Protein AF-0000000085163442 (afdb_homodimer)

Sequence (210 aa):
MKTMEEMQKEVDQYIGQFKAGYFSPLANLARLTEEVGELAREINHVYGEKKKKDTEEENTIKAELGDNLFVLLCIANSLDIDMTESFNETMDKFNTRDKNRFERKMKTMEEMQKEVDQYIGQFKAGYFSPLANLARLTEEVGELAREINHVYGEKKKKDTEEENTIKAELGDNLFVLLCIANSLDIDMTESFNETMDKFNTRDKNRFERK

Solvent-accessible surface area (backbone atoms only — not comparable to full-atom values): 11503 Å² total; per-residue (Å²): 140,55,34,44,65,55,50,46,48,52,52,47,56,59,41,61,44,27,66,78,46,70,68,53,69,69,56,40,48,52,52,39,52,51,32,51,50,54,31,48,53,40,45,34,27,71,72,37,93,64,58,56,62,82,82,70,64,89,76,45,56,54,53,29,51,12,49,37,51,51,42,52,42,50,47,29,54,69,66,74,43,59,63,61,58,20,35,51,51,41,52,50,46,42,66,60,75,43,59,74,71,56,64,64,111,140,55,34,45,65,57,49,48,47,51,51,46,56,60,42,63,44,27,66,77,44,68,66,53,67,69,55,42,49,52,52,38,52,50,32,52,49,53,30,48,53,40,47,34,29,72,70,36,92,64,59,57,62,84,79,70,66,91,75,44,55,55,53,28,52,12,48,37,50,51,41,53,43,50,48,29,56,68,67,72,44,58,64,61,58,20,36,50,52,41,51,49,45,44,65,61,76,43,60,74,72,56,63,64,108

Foldseek 3Di:
DADLVNVLVVLQVVQVVDPVRADDLVVLVVQLVVLVVVLVVQCCCPPNPPHNDPVPPDDHNVNSVVSNVSSVSSNCVVVVHRVVVVVVVVVVCCVPVVVPVDDDD/DADLVNVLVVLQVVQVVDPVRADDLVVLVVQLVVLVVVLVVQCCCPPNPPHNDPVPDDDHNVNSVVSNVSSVSSNCVVVVHRVVVVVVVVVVCCVPVVVPVDDDD

pLDDT: mean 91.67, std 11.13, range [55.0, 98.88]

Organism: Staphylococcus carnosus (strain TM300) (NCBI:txid396513)

Radius of gyration: 17.26 Å; Cα contacts (8 Å, |Δi|>4): 248; chains: 2; bounding box: 48×42×40 Å

Nearest PDB structures (foldseek):
  2gta-assembly1_A  TM=9.432E-01  e=2.897E-09  Bacillus subtilis
  5ie9-assembly1_C  TM=9.553E-01  e=1.081E-08  Bacillus cereus
  5ie9-assembly1_B  TM=9.654E-01  e=2.088E-08  Bacillus cereus
  5ie9-assembly1_D  TM=9.737E-01  e=2.816E-08  Bacillus cereus
  2gta-assembly1_A  TM=9.416E-01  e=2.193E-09  Bacillus subtilis

Structure (mmCIF, N/CA/C/O backbone):
data_AF-0000000085163442-model_v1
#
loop_
_entity.id
_entity.type
_entity.pdbx_description
1 polymer 'Pyrophosphatase (MazG family)'
#
loop_
_atom_site.group_PDB
_atom_site.id
_atom_site.type_symbol
_atom_site.label_atom_id
_atom_site.label_alt_id
_atom_site.label_comp_id
_atom_site.label_asym_id
_atom_site.label_entity_id
_atom_site.label_seq_id
_atom_site.pdbx_PDB_ins_code
_atom_site.Cartn_x
_atom_site.Cartn_y
_atom_site.Cartn_z
_atom_site.occupancy
_atom_site.B_iso_or_equiv
_atom_site.auth_seq_id
_atom_site.auth_comp_id
_atom_site.auth_asym_id
_atom_site.auth_atom_id
_atom_site.pdbx_PDB_model_num
ATOM 1 N N . MET A 1 1 ? 3.611 12.336 -14.844 1 80.19 1 MET A N 1
ATOM 2 C CA . MET A 1 1 ? 2.426 11.5 -14.68 1 80.19 1 MET A CA 1
ATOM 3 C C . MET A 1 1 ? 2.766 10.023 -14.875 1 80.19 1 MET A C 1
ATOM 5 O O . MET A 1 1 ? 3.412 9.656 -15.859 1 80.19 1 MET A O 1
ATOM 9 N N . LYS A 1 2 ? 2.68 9.297 -13.945 1 93.94 2 LYS A N 1
ATOM 10 C CA . LYS A 1 2 ? 2.922 7.863 -14.055 1 93.94 2 LYS A CA 1
ATOM 11 C C . LYS A 1 2 ? 1.664 7.066 -13.727 1 93.94 2 LYS A C 1
ATOM 13 O O . LYS A 1 2 ? 1.029 7.293 -12.695 1 93.94 2 LYS A O 1
ATOM 18 N N . THR A 1 3 ? 1.288 6.18 -14.688 1 97.56 3 THR A N 1
ATOM 19 C CA . THR A 1 3 ? 0.146 5.312 -14.422 1 97.56 3 THR A CA 1
ATOM 20 C C . THR A 1 3 ? 0.528 4.195 -13.453 1 97.56 3 THR A C 1
ATOM 22 O O . THR A 1 3 ? 1.712 3.906 -13.266 1 97.56 3 THR A O 1
ATOM 25 N N . MET A 1 4 ? -0.507 3.627 -12.883 1 98.19 4 MET A N 1
ATOM 26 C CA . MET A 1 4 ? -0.272 2.463 -12.031 1 98.19 4 MET A CA 1
ATOM 27 C C . MET A 1 4 ? 0.346 1.321 -12.836 1 98.19 4 MET A C 1
ATOM 29 O O . MET A 1 4 ? 1.234 0.624 -12.344 1 98.19 4 MET A O 1
ATOM 33 N N . GLU A 1 5 ? -0.102 1.16 -14.023 1 97.75 5 GLU A N 1
ATOM 34 C CA . GLU A 1 5 ? 0.464 0.14 -14.898 1 97.75 5 GLU A CA 1
ATOM 35 C C . GLU A 1 5 ? 1.947 0.392 -15.156 1 97.75 5 GLU A C 1
ATOM 37 O O . GLU A 1 5 ? 2.752 -0.542 -15.141 1 97.75 5 GLU A O 1
ATOM 42 N N . GLU A 1 6 ? 2.297 1.581 -15.438 1 98.38 6 GLU A N 1
ATOM 43 C CA . GLU A 1 6 ? 3.695 1.944 -15.641 1 98.38 6 GLU A CA 1
ATOM 44 C C . GLU A 1 6 ? 4.52 1.683 -14.391 1 98.38 6 GLU A C 1
ATOM 46 O O . GLU A 1 6 ? 5.676 1.262 -14.477 1 98.38 6 GLU A O 1
ATOM 51 N N . MET A 1 7 ? 3.973 1.962 -13.25 1 98.5 7 MET A N 1
ATOM 52 C CA . MET A 1 7 ? 4.664 1.692 -12 1 98.5 7 MET A CA 1
ATOM 53 C C . MET A 1 7 ? 4.914 0.198 -11.82 1 98.5 7 MET A C 1
ATOM 55 O O . MET A 1 7 ? 6.012 -0.214 -11.445 1 98.5 7 MET A O 1
ATOM 59 N N . GLN A 1 8 ? 3.867 -0.597 -12.078 1 98.62 8 GLN A N 1
ATOM 60 C CA . GLN A 1 8 ? 4.043 -2.043 -11.992 1 98.62 8 GLN A CA 1
ATOM 61 C C . GLN A 1 8 ? 5.117 -2.525 -12.961 1 98.62 8 GLN A C 1
ATOM 63 O O . GLN A 1 8 ? 5.906 -3.412 -12.633 1 98.62 8 GLN A O 1
ATOM 68 N N . LYS A 1 9 ? 5.113 -1.955 -14.125 1 98.44 9 LYS A N 1
ATOM 69 C CA . LYS A 1 9 ? 6.121 -2.326 -15.117 1 98.44 9 LYS A CA 1
ATOM 70 C C . LYS A 1 9 ? 7.52 -1.947 -14.641 1 98.44 9 LYS A C 1
ATOM 72 O O . LYS A 1 9 ? 8.469 -2.711 -14.82 1 98.44 9 LYS A O 1
ATOM 77 N N . GLU A 1 10 ? 7.652 -0.787 -14.141 1 98 10 GLU A N 1
ATOM 78 C CA . GLU A 1 10 ? 8.938 -0.338 -13.617 1 98 10 GLU A CA 1
ATOM 79 C C . GLU A 1 10 ? 9.453 -1.277 -12.531 1 98 10 GLU A C 1
ATOM 81 O O . GLU A 1 10 ? 10.633 -1.639 -12.523 1 98 10 GLU A O 1
ATOM 86 N N . VAL A 1 11 ? 8.594 -1.605 -11.594 1 98.12 11 VAL A N 1
ATOM 87 C CA . VAL A 1 11 ? 8.953 -2.537 -10.531 1 98.12 11 VAL A CA 1
ATOM 88 C C . VAL A 1 11 ? 9.352 -3.885 -11.133 1 98.12 11 VAL A C 1
ATOM 90 O O . VAL A 1 11 ? 10.344 -4.492 -10.727 1 98.12 11 VAL A O 1
ATOM 93 N N . ASP A 1 12 ? 8.57 -4.34 -12.078 1 98.25 12 ASP A N 1
ATOM 94 C CA . ASP A 1 12 ? 8.852 -5.613 -12.742 1 98.25 12 ASP A CA 1
ATOM 95 C C . ASP A 1 12 ? 10.219 -5.602 -13.406 1 98.25 12 ASP A C 1
ATOM 97 O O . ASP A 1 12 ? 10.969 -6.578 -13.32 1 98.25 12 ASP A O 1
ATOM 101 N N . GLN A 1 13 ? 10.461 -4.555 -14.07 1 96.69 13 GLN A N 1
ATOM 102 C CA . GLN A 1 13 ? 11.758 -4.414 -14.734 1 96.69 13 GLN A CA 1
ATOM 103 C C . GLN A 1 13 ? 12.898 -4.43 -13.719 1 96.69 13 GLN A C 1
ATOM 105 O O . GLN A 1 13 ? 13.938 -5.051 -13.953 1 96.69 13 GLN A O 1
ATOM 110 N N . TYR A 1 14 ? 12.742 -3.766 -12.68 1 95.75 14 TYR A N 1
ATOM 111 C CA . TYR A 1 14 ? 13.766 -3.713 -11.641 1 95.75 14 TYR A CA 1
ATOM 112 C C . TYR A 1 14 ? 14.008 -5.094 -11.039 1 95.75 14 TYR A C 1
ATOM 114 O O . TYR A 1 14 ? 15.148 -5.551 -10.953 1 95.75 14 TYR A O 1
ATOM 122 N N . ILE A 1 15 ? 12.906 -5.762 -10.609 1 96.06 15 ILE A N 1
ATOM 123 C CA . ILE A 1 15 ? 13.008 -7.062 -9.953 1 96.06 15 ILE A CA 1
ATOM 124 C C . ILE A 1 15 ? 13.508 -8.109 -10.953 1 96.06 15 ILE A C 1
ATOM 126 O O . ILE A 1 15 ? 14.25 -9.016 -10.586 1 96.06 15 ILE A O 1
ATOM 130 N N . GLY A 1 16 ? 13.07 -7.957 -12.172 1 94.62 16 GLY A N 1
ATOM 131 C CA . GLY A 1 16 ? 13.391 -8.914 -13.219 1 94.62 16 GLY A CA 1
ATOM 132 C C . GLY A 1 16 ? 14.875 -8.977 -13.531 1 94.62 16 GLY A C 1
ATOM 133 O O . GLY A 1 16 ? 15.344 -9.914 -14.172 1 94.62 16 GLY A O 1
ATOM 134 N N . GLN A 1 17 ? 15.602 -8.016 -13.109 1 93.12 17 GLN A N 1
ATOM 135 C CA . GLN A 1 17 ? 17.047 -7.984 -13.352 1 93.12 17 GLN A CA 1
ATOM 136 C C . GLN A 1 17 ? 17.781 -8.969 -12.453 1 93.12 17 GLN A C 1
ATOM 138 O O . GLN A 1 17 ? 18.938 -9.305 -12.703 1 93.12 17 GLN A O 1
ATOM 143 N N . PHE A 1 18 ? 17.156 -9.367 -11.43 1 93.44 18 PHE A N 1
ATOM 144 C CA . PHE A 1 18 ? 17.797 -10.227 -10.445 1 93.44 18 PHE A CA 1
ATOM 145 C C . PHE A 1 18 ? 17.453 -11.688 -10.703 1 93.44 18 PHE A C 1
ATOM 147 O O . PHE A 1 18 ? 16.328 -12.008 -11.086 1 93.44 18 PHE A O 1
ATOM 154 N N . LYS A 1 19 ? 18.391 -12.641 -10.445 1 93.25 19 LYS A N 1
ATOM 155 C CA . LYS A 1 19 ? 18.172 -14.078 -10.594 1 93.25 19 LYS A CA 1
ATOM 156 C C . LYS A 1 19 ? 17.094 -14.57 -9.648 1 93.25 19 LYS A C 1
ATOM 158 O O . LYS A 1 19 ? 16.297 -15.438 -10.008 1 93.25 19 LYS A O 1
ATOM 163 N N . ALA A 1 20 ? 17 -14.062 -8.477 1 91.88 20 ALA A N 1
ATOM 164 C CA . ALA A 1 20 ? 16.047 -14.484 -7.453 1 91.88 20 ALA A CA 1
ATOM 165 C C . ALA A 1 20 ? 14.609 -14.195 -7.891 1 91.88 20 ALA A C 1
ATOM 167 O O . ALA A 1 20 ? 13.68 -14.922 -7.512 1 91.88 20 ALA A O 1
ATOM 168 N N . GLY A 1 21 ? 14.5 -13.023 -8.727 1 94.88 21 GLY A N 1
ATOM 169 C CA . GLY A 1 21 ? 13.156 -12.617 -9.102 1 94.88 21 GLY A CA 1
ATOM 170 C C . GLY A 1 21 ? 12.312 -12.172 -7.922 1 94.88 21 GLY A C 1
ATOM 171 O O . GLY A 1 21 ? 12.82 -11.547 -6.984 1 94.88 21 GLY A O 1
ATOM 172 N N . TYR A 1 22 ? 11 -12.508 -8.055 1 97 22 TYR A N 1
ATOM 173 C CA . TYR A 1 22 ? 10.094 -12.141 -6.969 1 97 22 TYR A CA 1
ATOM 174 C C . TYR A 1 22 ? 10.219 -13.109 -5.805 1 97 22 TYR A C 1
ATOM 176 O O . TYR A 1 22 ? 10.375 -14.32 -6.008 1 97 22 TYR A O 1
ATOM 184 N N . PHE A 1 23 ? 10.031 -12.578 -4.633 1 96.25 23 PHE A N 1
ATOM 185 C CA . PHE A 1 23 ? 9.867 -13.406 -3.449 1 96.25 23 PHE A CA 1
ATOM 186 C C . PHE A 1 23 ? 8.5 -14.078 -3.443 1 96.25 23 PHE A C 1
ATOM 188 O O . PHE A 1 23 ? 7.602 -13.68 -4.184 1 96.25 23 PHE A O 1
ATOM 195 N N . SER A 1 24 ? 8.477 -15.117 -2.623 1 96.69 24 SER A N 1
ATOM 196 C CA . SER A 1 24 ? 7.18 -15.766 -2.439 1 96.69 24 SER A CA 1
ATOM 197 C C . SER A 1 24 ? 6.156 -14.797 -1.859 1 96.69 24 SER A C 1
ATOM 199 O O . SER A 1 24 ? 6.523 -13.812 -1.218 1 96.69 24 SER A O 1
ATOM 201 N N . PRO A 1 25 ? 4.895 -15.102 -2.041 1 96.56 25 PRO A N 1
ATOM 202 C CA . PRO A 1 25 ? 3.861 -14.234 -1.467 1 96.56 25 PRO A CA 1
ATOM 203 C C . PRO A 1 25 ? 3.988 -14.094 0.048 1 96.56 25 PRO A C 1
ATOM 205 O O . PRO A 1 25 ? 3.818 -12.992 0.583 1 96.56 25 PRO A O 1
ATOM 208 N N . LEU A 1 26 ? 4.312 -15.164 0.733 1 97.56 26 LEU A N 1
ATOM 209 C CA . LEU A 1 26 ? 4.477 -15.102 2.182 1 97.56 26 LEU A CA 1
ATOM 210 C C . LEU A 1 26 ? 5.695 -14.266 2.553 1 97.56 26 LEU A C 1
ATOM 212 O O . LEU A 1 26 ? 5.668 -13.516 3.535 1 97.56 26 LEU A O 1
ATOM 216 N N . ALA A 1 27 ? 6.754 -14.406 1.812 1 98 27 ALA A N 1
ATOM 217 C CA . ALA A 1 27 ? 7.934 -13.578 2.053 1 98 27 ALA A CA 1
ATOM 218 C C . ALA A 1 27 ? 7.637 -12.102 1.799 1 98 27 ALA A C 1
ATOM 220 O O . ALA A 1 27 ? 8.07 -11.234 2.557 1 98 27 ALA A O 1
ATOM 221 N N . ASN A 1 28 ? 6.945 -11.805 0.74 1 98.31 28 ASN A N 1
ATOM 222 C CA . ASN A 1 28 ? 6.559 -10.422 0.458 1 98.31 28 ASN A CA 1
ATOM 223 C C . ASN A 1 28 ? 5.629 -9.867 1.534 1 98.31 28 ASN A C 1
ATOM 225 O O . ASN A 1 28 ? 5.676 -8.68 1.847 1 98.31 28 ASN A O 1
ATOM 229 N N . LEU A 1 29 ? 4.758 -10.734 2.051 1 98.44 29 LEU A N 1
ATOM 230 C CA . LEU A 1 29 ? 3.916 -10.328 3.17 1 98.44 29 LEU A CA 1
ATOM 231 C C . LEU A 1 29 ? 4.766 -9.922 4.371 1 98.44 29 LEU A C 1
ATOM 233 O O . LEU A 1 29 ? 4.465 -8.938 5.051 1 98.44 29 LEU A O 1
ATOM 237 N N . ALA A 1 30 ? 5.773 -10.695 4.66 1 98.56 30 ALA A N 1
ATOM 238 C CA . ALA A 1 30 ? 6.684 -10.336 5.742 1 98.56 30 ALA A CA 1
ATOM 239 C C . ALA A 1 30 ? 7.332 -8.977 5.48 1 98.56 30 ALA A C 1
ATOM 241 O O . ALA A 1 30 ? 7.418 -8.141 6.383 1 98.56 30 ALA A O 1
ATOM 242 N N . ARG A 1 31 ? 7.789 -8.758 4.27 1 98.56 31 ARG A N 1
ATOM 243 C CA . ARG A 1 31 ? 8.383 -7.48 3.887 1 98.56 31 ARG A CA 1
ATOM 244 C C . ARG A 1 31 ? 7.387 -6.34 4.062 1 98.56 31 ARG A C 1
ATOM 246 O O . ARG A 1 31 ? 7.738 -5.266 4.555 1 98.56 31 ARG A O 1
ATOM 253 N N . LEU A 1 32 ? 6.137 -6.57 3.6 1 98.75 32 LEU A N 1
ATOM 254 C CA . LEU A 1 32 ? 5.098 -5.559 3.77 1 98.75 32 LEU A CA 1
ATOM 255 C C . LEU A 1 32 ? 4.914 -5.215 5.242 1 98.75 32 LEU A C 1
ATOM 257 O O . LEU A 1 32 ? 4.789 -4.039 5.602 1 98.75 32 LEU A O 1
ATOM 261 N N . THR A 1 33 ? 4.906 -6.215 6.086 1 98.69 33 THR A N 1
ATOM 262 C CA . THR A 1 33 ? 4.758 -6.012 7.523 1 98.69 33 THR A CA 1
ATOM 263 C C . THR A 1 33 ? 5.898 -5.156 8.07 1 98.69 33 THR A C 1
ATOM 265 O O . THR A 1 33 ? 5.68 -4.289 8.914 1 98.69 33 THR A O 1
ATOM 268 N N . GLU A 1 34 ? 7.125 -5.391 7.609 1 98.62 34 GLU A N 1
ATOM 269 C CA . GLU A 1 34 ? 8.258 -4.551 7.992 1 98.62 34 GLU A CA 1
ATOM 270 C C . GLU A 1 34 ? 8.016 -3.092 7.609 1 98.62 3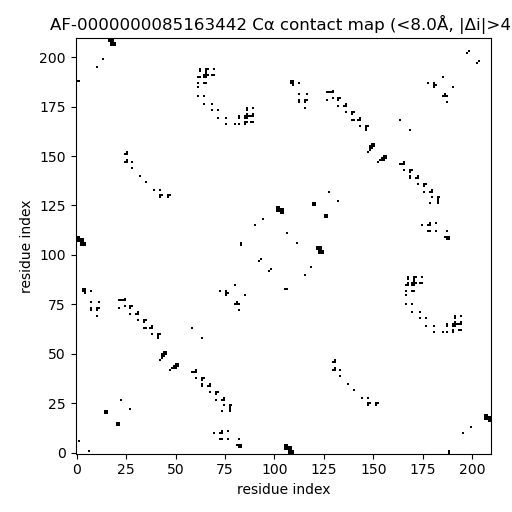4 GLU A C 1
ATOM 272 O O . GLU A 1 34 ? 8.219 -2.189 8.422 1 98.62 34 GLU A O 1
ATOM 277 N N . GLU A 1 35 ? 7.637 -2.889 6.375 1 98.5 35 GLU A N 1
ATOM 278 C CA . GLU A 1 35 ? 7.426 -1.527 5.887 1 98.5 35 GLU A CA 1
ATOM 279 C C . GLU A 1 35 ? 6.305 -0.833 6.656 1 98.5 35 GLU A C 1
ATOM 281 O O . GLU A 1 35 ? 6.383 0.366 6.93 1 98.5 35 GLU A O 1
ATOM 286 N N . VAL A 1 36 ? 5.215 -1.551 6.949 1 98.75 36 VAL A N 1
ATOM 287 C CA . VAL A 1 36 ? 4.125 -0.979 7.738 1 98.75 36 VAL A CA 1
ATOM 288 C C . VAL A 1 36 ? 4.641 -0.588 9.117 1 98.75 36 VAL A C 1
ATOM 290 O O . VAL A 1 36 ? 4.254 0.449 9.664 1 98.75 36 VAL A O 1
ATOM 293 N N . GLY A 1 37 ? 5.461 -1.423 9.711 1 98.12 37 GLY A N 1
ATOM 294 C CA . GLY A 1 37 ? 6.09 -1.073 10.977 1 98.12 37 GLY A CA 1
ATOM 295 C C . GLY A 1 37 ? 6.91 0.201 10.898 1 98.12 37 GLY A C 1
ATOM 296 O O . GLY A 1 37 ? 6.855 1.033 11.805 1 98.12 37 GLY A O 1
ATOM 297 N N . GLU A 1 38 ? 7.715 0.331 9.883 1 97.5 38 GLU A N 1
ATOM 298 C CA . GLU A 1 38 ? 8.5 1.545 9.695 1 97.5 38 GLU A CA 1
ATOM 299 C C . GLU A 1 38 ? 7.605 2.764 9.508 1 97.5 38 GLU A C 1
ATOM 301 O O . GLU A 1 38 ? 7.875 3.834 10.055 1 97.5 38 GLU A O 1
ATOM 306 N N . LEU A 1 39 ? 6.586 2.637 8.727 1 97.69 39 LEU A N 1
ATOM 307 C CA . LEU A 1 39 ? 5.613 3.713 8.57 1 97.69 39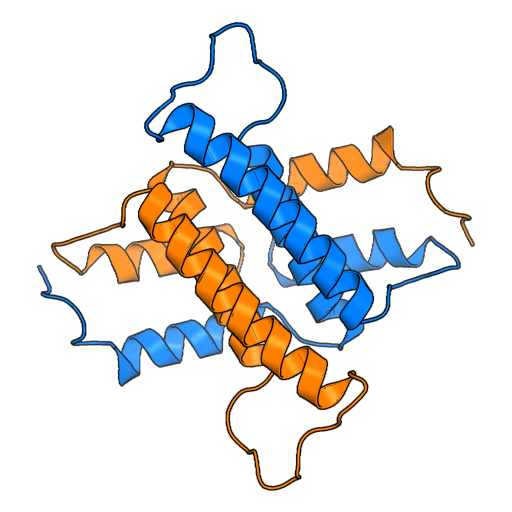 LEU A CA 1
ATOM 308 C C . LEU A 1 39 ? 4.984 4.078 9.906 1 97.69 39 LEU A C 1
ATOM 310 O O . LEU A 1 39 ? 4.84 5.262 10.227 1 97.69 39 LEU A O 1
ATOM 314 N N . ALA A 1 40 ? 4.602 3.096 10.695 1 97.12 40 ALA A N 1
ATOM 315 C CA . ALA A 1 40 ? 4.012 3.301 12.016 1 97.12 40 ALA A CA 1
ATOM 316 C C . ALA A 1 40 ? 4.945 4.102 12.922 1 97.12 40 ALA A C 1
ATOM 318 O O . ALA A 1 40 ? 4.504 5.008 13.633 1 97.12 40 ALA A O 1
ATOM 319 N N . ARG A 1 41 ? 6.199 3.756 12.883 1 95.25 41 ARG A N 1
ATOM 320 C CA . ARG A 1 41 ? 7.191 4.473 13.68 1 95.25 41 ARG A CA 1
ATOM 321 C C . ARG A 1 41 ? 7.203 5.957 13.328 1 95.25 41 ARG A C 1
ATOM 323 O O . ARG A 1 41 ? 7.168 6.809 14.219 1 95.25 41 ARG A O 1
ATOM 330 N N . GLU A 1 42 ? 7.207 6.266 12.023 1 94.75 42 GLU A N 1
ATOM 331 C CA . GLU A 1 42 ? 7.281 7.656 11.578 1 94.75 42 GLU A CA 1
ATOM 332 C C . GLU A 1 42 ? 5.996 8.406 11.914 1 94.75 42 GLU A C 1
ATOM 334 O O . GLU A 1 42 ? 6.043 9.562 12.344 1 94.75 42 GLU A O 1
ATOM 339 N N . ILE A 1 43 ? 4.883 7.789 11.711 1 95.69 43 ILE A N 1
ATOM 340 C CA . ILE A 1 43 ? 3.609 8.43 12.023 1 95.69 43 ILE A CA 1
ATOM 341 C C . ILE A 1 43 ? 3.523 8.703 13.523 1 95.69 43 ILE A C 1
ATOM 343 O O . ILE A 1 43 ? 3.117 9.789 13.945 1 95.69 43 ILE A O 1
ATOM 347 N N . ASN A 1 44 ? 3.904 7.703 14.289 1 94.38 44 ASN A N 1
ATOM 348 C CA . ASN A 1 44 ? 3.863 7.871 15.742 1 94.38 44 ASN A CA 1
ATOM 349 C C . ASN A 1 44 ? 4.809 8.977 16.203 1 94.38 44 ASN A C 1
ATOM 351 O O . ASN A 1 44 ? 4.504 9.711 17.1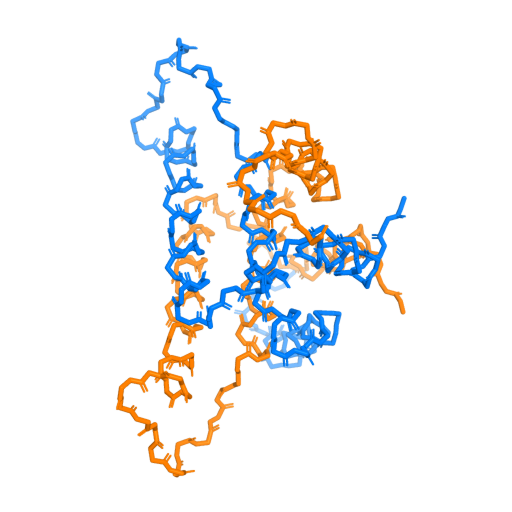41 1 94.38 44 ASN A O 1
ATOM 355 N N . HIS A 1 45 ? 5.949 9.078 15.531 1 92 45 HIS A N 1
ATOM 356 C CA . HIS A 1 45 ? 6.93 10.117 15.859 1 92 45 HIS A CA 1
ATOM 357 C C . HIS A 1 45 ? 6.355 11.508 15.617 1 92 45 HIS A C 1
ATOM 359 O O . HIS A 1 45 ? 6.66 12.445 16.359 1 92 45 HIS A O 1
ATOM 365 N N . VAL A 1 46 ? 5.508 11.656 14.664 1 91.69 46 VAL A N 1
ATOM 366 C CA . VAL A 1 46 ? 5.031 12.977 14.258 1 91.69 46 VAL A CA 1
ATOM 367 C C . VAL A 1 46 ? 3.682 13.266 14.906 1 91.69 46 VAL A C 1
ATOM 369 O O . VAL A 1 46 ? 3.434 14.383 15.367 1 91.69 46 VAL A O 1
ATOM 372 N N . TYR A 1 47 ? 2.891 12.258 15.039 1 93.38 47 TYR A N 1
ATOM 373 C CA . TYR A 1 47 ? 1.498 12.516 15.383 1 93.38 47 TYR A CA 1
ATOM 374 C C . TYR A 1 47 ? 1.103 11.758 16.656 1 93.38 47 TYR A C 1
ATOM 376 O O . TYR A 1 47 ? -0.029 11.883 17.125 1 93.38 47 TYR A O 1
ATOM 384 N N . GLY A 1 48 ? 2.029 10.977 17.078 1 91.88 48 GLY A N 1
ATOM 385 C CA . GLY A 1 48 ? 1.724 10.188 18.266 1 91.88 48 GLY A CA 1
ATOM 386 C C . GLY A 1 48 ? 1.954 10.938 19.562 1 91.88 48 GLY A C 1
ATOM 387 O O . GLY A 1 48 ? 2.119 12.156 19.562 1 91.88 48 GLY A O 1
ATOM 388 N N . GLU A 1 49 ? 1.809 10.25 20.625 1 89.38 49 GLU A N 1
ATOM 389 C CA . GLU A 1 49 ? 1.863 10.82 21.969 1 89.38 49 GLU A CA 1
ATOM 390 C C . GLU A 1 49 ? 3.277 11.273 22.328 1 89.38 49 GLU A C 1
ATOM 392 O O . GLU A 1 49 ? 3.461 12.234 23.078 1 89.38 49 GLU A O 1
ATOM 397 N N . LYS A 1 50 ? 4.254 10.516 21.812 1 75.88 50 LYS A N 1
ATOM 398 C CA . LYS A 1 50 ? 5.641 10.875 22.094 1 75.88 50 LYS A CA 1
ATOM 399 C C . LYS A 1 50 ? 6.32 11.453 20.859 1 75.88 50 LYS A C 1
ATOM 401 O O . LYS A 1 50 ? 6.938 10.711 20.078 1 75.88 50 LYS A O 1
ATOM 406 N N . LYS A 1 51 ? 6.199 12.75 20.75 1 73.31 51 LYS A N 1
ATOM 407 C CA . LYS A 1 51 ? 6.742 13.375 19.547 1 73.31 51 LYS A CA 1
ATOM 408 C C . LYS A 1 51 ? 8.266 13.312 19.531 1 73.31 51 LYS A C 1
ATOM 410 O O . LYS A 1 51 ? 8.906 13.359 20.578 1 73.31 51 LYS A O 1
ATOM 415 N N . LYS A 1 52 ? 8.727 12.828 18.312 1 64.5 52 LYS A N 1
ATOM 416 C CA . LYS A 1 52 ? 10.148 12.609 18.109 1 64.5 52 LYS A CA 1
ATOM 417 C C . LYS A 1 52 ? 10.945 13.883 18.359 1 64.5 52 LYS A C 1
ATOM 419 O O . LYS A 1 52 ? 10.445 14.992 18.141 1 64.5 52 LYS A O 1
ATOM 424 N N . LYS A 1 53 ? 12.312 13.672 19.016 1 62.03 53 LYS A N 1
ATOM 425 C CA . LYS A 1 53 ? 13.273 14.75 19.156 1 62.03 53 LYS A CA 1
ATOM 426 C C . LYS A 1 53 ? 13.742 15.258 17.797 1 62.03 53 LYS A C 1
ATOM 428 O O . LYS A 1 53 ? 13.812 14.492 16.828 1 62.03 53 LYS A O 1
ATOM 433 N N . ASP A 1 54 ? 13.766 16.484 17.547 1 60.5 54 ASP A N 1
ATOM 434 C CA . ASP A 1 54 ? 14.156 17.203 16.328 1 60.5 54 ASP A CA 1
ATOM 435 C C . ASP A 1 54 ? 15.383 16.562 15.688 1 60.5 54 ASP A C 1
ATOM 437 O O . ASP A 1 54 ? 15.594 16.672 14.477 1 60.5 54 ASP A O 1
ATOM 441 N N . THR A 1 55 ? 16.141 15.953 16.531 1 58.84 55 THR A N 1
ATOM 442 C CA . THR A 1 55 ? 17.406 15.469 16.016 1 58.84 55 THR A CA 1
ATOM 443 C C . THR A 1 55 ? 17.203 14.203 15.188 1 58.84 55 THR A C 1
ATOM 445 O O . THR A 1 55 ? 18.125 13.758 14.492 1 58.84 55 THR A O 1
ATOM 448 N N . GLU A 1 56 ? 16.031 13.641 15.328 1 58.56 56 GLU A N 1
ATOM 449 C CA . GLU A 1 56 ? 15.805 12.367 14.641 1 58.56 56 GLU A CA 1
ATOM 450 C C . GLU A 1 56 ? 15.312 12.586 13.219 1 58.56 56 GLU A C 1
ATOM 452 O O . GLU A 1 56 ? 14.203 13.086 13.008 1 58.56 56 GLU A O 1
ATOM 457 N N . GLU A 1 57 ? 16.234 12.992 12.328 1 55.72 57 GLU A N 1
ATOM 458 C CA . GLU A 1 57 ? 15.891 13.422 10.977 1 55.72 57 GLU A CA 1
ATOM 459 C C . GLU A 1 57 ? 15.578 12.227 10.086 1 55.72 57 GLU A C 1
ATOM 461 O O . GLU A 1 57 ? 14.828 12.352 9.109 1 55.72 57 GLU A O 1
ATOM 466 N N . GLU A 1 58 ? 15.711 10.922 9.938 1 60.81 58 GLU A N 1
ATOM 467 C CA . GLU A 1 58 ? 16.125 10.312 8.68 1 60.81 58 GLU A CA 1
ATOM 468 C C . GLU A 1 58 ? 14.93 9.867 7.855 1 60.81 58 GLU A C 1
ATOM 470 O O . GLU A 1 58 ? 14.906 10.039 6.633 1 60.81 58 GLU A O 1
ATOM 475 N N . ASN A 1 59 ? 13.953 9.227 8.406 1 74.38 59 ASN A N 1
ATOM 476 C CA . ASN A 1 59 ? 12.875 8.703 7.574 1 74.38 59 ASN A CA 1
ATOM 477 C C . ASN A 1 59 ? 11.625 9.578 7.668 1 74.38 59 ASN A C 1
ATOM 479 O O . ASN A 1 59 ? 11.453 10.32 8.641 1 74.38 59 ASN A O 1
ATOM 483 N N . THR A 1 60 ? 11.078 9.688 6.449 1 91.25 60 THR A N 1
ATOM 484 C CA . THR A 1 60 ? 9.859 10.484 6.402 1 91.25 60 THR A CA 1
ATOM 485 C C . THR A 1 60 ? 8.648 9.594 6.121 1 91.25 60 THR A C 1
ATOM 487 O O . THR A 1 60 ? 8.789 8.469 5.645 1 91.25 60 THR A O 1
ATOM 490 N N . ILE A 1 61 ? 7.566 10.023 6.5 1 96.44 61 ILE A N 1
ATOM 491 C CA . ILE A 1 61 ? 6.312 9.359 6.168 1 96.44 61 ILE A CA 1
ATOM 492 C C . ILE A 1 61 ? 6.211 9.172 4.656 1 96.44 61 ILE A C 1
ATOM 494 O O . ILE A 1 61 ? 5.816 8.102 4.184 1 96.44 61 ILE A O 1
ATOM 498 N N . LYS A 1 62 ? 6.668 10.148 3.918 1 96.88 62 LYS A N 1
ATOM 499 C CA . LYS A 1 62 ? 6.664 10.086 2.459 1 96.88 62 LYS A CA 1
ATOM 500 C C . LYS A 1 62 ? 7.48 8.898 1.96 1 96.88 62 LYS A C 1
ATOM 502 O O . LYS A 1 62 ? 7.023 8.141 1.104 1 96.88 62 LYS A O 1
ATOM 507 N N . ALA A 1 63 ? 8.68 8.742 2.504 1 96.25 63 ALA A N 1
ATOM 508 C CA . ALA A 1 63 ? 9.555 7.641 2.104 1 96.25 63 ALA A CA 1
ATOM 509 C C . ALA A 1 63 ? 8.922 6.289 2.422 1 96.25 63 ALA A C 1
ATOM 511 O O . ALA A 1 63 ? 8.977 5.363 1.608 1 96.25 63 ALA A O 1
ATOM 512 N N . GLU A 1 64 ? 8.344 6.211 3.594 1 98 64 GLU A N 1
ATOM 513 C CA . GLU A 1 64 ? 7.773 4.938 4.02 1 98 64 GLU A CA 1
ATOM 514 C C . GLU A 1 64 ? 6.523 4.598 3.213 1 98 64 GLU A C 1
ATOM 516 O O . GLU A 1 64 ? 6.242 3.424 2.951 1 98 64 GLU A O 1
ATOM 521 N N . LEU A 1 65 ? 5.766 5.598 2.805 1 98.56 65 LEU A N 1
ATOM 522 C CA . LEU A 1 65 ? 4.637 5.355 1.914 1 98.56 65 LEU A CA 1
ATOM 523 C C . LEU A 1 65 ? 5.102 4.73 0.603 1 98.56 65 LEU A C 1
ATOM 525 O O . LEU A 1 65 ? 4.488 3.785 0.108 1 98.56 65 LEU A O 1
ATOM 529 N N . GLY A 1 66 ? 6.199 5.258 0.1 1 98.38 66 GLY A N 1
ATOM 530 C CA . GLY A 1 66 ? 6.77 4.691 -1.111 1 98.38 66 GLY A CA 1
ATOM 531 C C . GLY A 1 66 ? 7.195 3.246 -0.949 1 98.38 66 GLY A C 1
ATOM 532 O O . GLY A 1 66 ? 6.965 2.422 -1.836 1 98.38 66 GLY A O 1
ATOM 533 N N . ASP A 1 67 ? 7.844 2.965 0.152 1 98.5 67 ASP A N 1
ATOM 534 C CA . ASP A 1 67 ? 8.297 1.603 0.417 1 98.5 67 ASP A CA 1
ATOM 535 C C . ASP A 1 67 ? 7.117 0.64 0.507 1 98.5 67 ASP A C 1
ATOM 537 O O . ASP A 1 67 ? 7.195 -0.492 0.024 1 98.5 67 ASP A O 1
ATOM 541 N N . ASN A 1 68 ? 6.039 1.055 1.193 1 98.88 68 ASN A N 1
ATOM 542 C CA . ASN A 1 68 ? 4.844 0.223 1.275 1 98.88 68 ASN A CA 1
ATOM 543 C C . ASN A 1 68 ? 4.242 -0.033 -0.104 1 98.88 68 ASN A C 1
ATOM 545 O O . ASN A 1 68 ? 3.893 -1.168 -0.431 1 98.88 68 ASN A O 1
ATOM 549 N N . LEU A 1 69 ? 4.098 1.026 -0.876 1 98.81 69 LEU A N 1
ATOM 550 C CA . LEU A 1 69 ? 3.557 0.865 -2.223 1 98.81 69 LEU A CA 1
ATOM 551 C C . LEU A 1 69 ? 4.41 -0.102 -3.037 1 98.81 69 LEU A C 1
ATOM 553 O O . LEU A 1 69 ? 3.879 -0.954 -3.752 1 98.81 69 LEU A O 1
ATOM 557 N N . PHE A 1 70 ? 5.723 0.018 -2.932 1 98.75 70 PHE A N 1
ATOM 558 C CA . PHE A 1 70 ? 6.637 -0.85 -3.668 1 98.75 70 PHE A CA 1
ATOM 559 C C . PHE A 1 70 ? 6.352 -2.316 -3.365 1 98.75 70 PHE A C 1
ATOM 561 O O . PHE A 1 70 ? 6.242 -3.135 -4.281 1 98.75 70 PHE A O 1
ATOM 568 N N . VAL A 1 71 ? 6.23 -2.682 -2.129 1 98.81 71 VAL A N 1
ATOM 569 C CA . VAL A 1 71 ? 6.027 -4.078 -1.755 1 98.81 71 VAL A CA 1
ATOM 570 C C . VAL A 1 71 ? 4.656 -4.551 -2.232 1 98.81 71 VAL A C 1
ATOM 572 O O . VAL A 1 71 ? 4.508 -5.688 -2.689 1 98.81 71 VAL A O 1
ATOM 575 N N . LEU A 1 72 ? 3.641 -3.676 -2.111 1 98.81 72 LEU A N 1
ATOM 576 C CA . LEU A 1 72 ? 2.326 -4.031 -2.635 1 98.81 72 LEU A CA 1
ATOM 577 C C . LEU A 1 72 ? 2.408 -4.379 -4.117 1 98.81 72 LEU A C 1
ATOM 579 O O . LEU A 1 72 ? 1.805 -5.355 -4.566 1 98.81 72 LEU A O 1
ATOM 583 N N . LEU A 1 73 ? 3.15 -3.562 -4.863 1 98.81 73 LEU A N 1
ATOM 584 C CA . LEU A 1 73 ? 3.289 -3.793 -6.297 1 98.81 73 LEU A CA 1
ATOM 585 C C . LEU A 1 73 ? 4.066 -5.078 -6.57 1 98.81 73 LEU A C 1
ATOM 587 O O . LEU A 1 73 ? 3.797 -5.773 -7.551 1 98.81 73 LEU A O 1
ATOM 591 N N . CYS A 1 74 ? 5.055 -5.426 -5.727 1 98.69 74 CYS A N 1
ATOM 592 C CA . CYS A 1 74 ? 5.754 -6.695 -5.859 1 98.69 74 CYS A CA 1
ATOM 593 C C . CYS A 1 74 ? 4.789 -7.867 -5.715 1 98.69 74 CYS A C 1
ATOM 595 O O . CYS A 1 74 ? 4.848 -8.828 -6.488 1 98.69 74 CYS A O 1
ATOM 597 N N . ILE A 1 75 ? 3.908 -7.758 -4.707 1 98.69 75 ILE A N 1
ATOM 598 C CA . ILE A 1 75 ? 2.924 -8.812 -4.492 1 98.69 75 ILE A CA 1
ATOM 599 C C . ILE A 1 75 ? 1.998 -8.906 -5.703 1 98.69 75 ILE A C 1
ATOM 601 O O . ILE A 1 75 ? 1.788 -9.992 -6.246 1 98.69 75 ILE A O 1
ATOM 605 N N . ALA A 1 76 ? 1.449 -7.816 -6.129 1 98.62 76 ALA A N 1
ATOM 606 C CA . ALA A 1 76 ? 0.547 -7.789 -7.277 1 98.62 76 ALA A CA 1
ATOM 607 C C . ALA A 1 76 ? 1.207 -8.406 -8.508 1 98.62 76 ALA A C 1
ATOM 609 O O . ALA A 1 76 ? 0.624 -9.273 -9.164 1 98.62 76 ALA A O 1
ATOM 610 N N . ASN A 1 77 ? 2.455 -7.945 -8.812 1 98.62 77 ASN A N 1
ATOM 611 C CA . ASN A 1 77 ? 3.178 -8.438 -9.977 1 98.62 77 ASN A CA 1
ATOM 612 C C . ASN A 1 77 ? 3.457 -9.938 -9.875 1 98.62 77 ASN A C 1
ATOM 614 O O . ASN A 1 77 ? 3.258 -10.68 -10.836 1 98.62 77 ASN A O 1
ATOM 618 N N . SER A 1 78 ? 3.896 -10.328 -8.695 1 97.75 78 SER A N 1
ATOM 619 C CA . SER A 1 78 ? 4.266 -11.727 -8.516 1 97.75 78 SER A CA 1
ATOM 620 C C . SER A 1 78 ? 3.062 -12.641 -8.695 1 97.75 78 SER A C 1
ATOM 622 O O . SER A 1 78 ? 3.217 -13.836 -8.977 1 97.75 78 SER A O 1
ATOM 624 N N . LEU A 1 79 ? 1.869 -12.133 -8.523 1 97.31 79 LEU A N 1
ATOM 625 C CA . LEU A 1 79 ? 0.649 -12.922 -8.633 1 97.31 79 LEU A CA 1
ATOM 626 C C . LEU A 1 79 ? -0.123 -12.562 -9.898 1 97.31 79 LEU A C 1
ATOM 628 O O . LEU A 1 79 ? -1.288 -12.945 -10.047 1 97.31 79 LEU A O 1
ATOM 632 N N . ASP A 1 80 ? 0.452 -11.734 -10.742 1 97.44 80 ASP A N 1
ATOM 633 C CA . ASP A 1 80 ? -0.131 -11.305 -12.008 1 9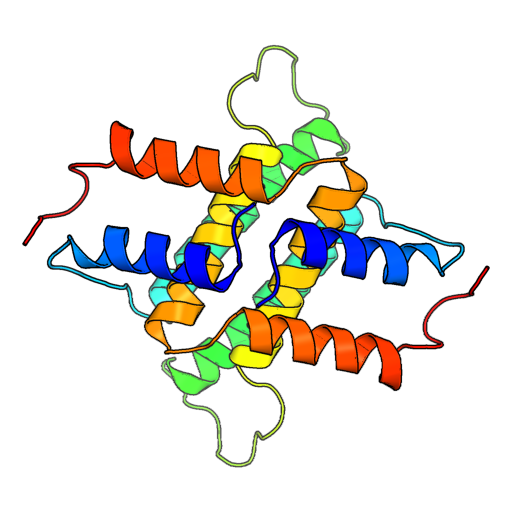7.44 80 ASP A CA 1
ATOM 634 C C . ASP A 1 80 ? -1.45 -10.57 -11.789 1 97.44 80 ASP A C 1
ATOM 636 O O . ASP A 1 80 ? -2.434 -10.82 -12.484 1 97.44 80 ASP A O 1
ATOM 640 N N . ILE A 1 81 ? -1.465 -9.797 -10.812 1 97.81 81 ILE A N 1
ATOM 641 C CA . ILE A 1 81 ? -2.645 -9 -10.492 1 97.81 81 ILE A CA 1
ATOM 642 C C . ILE A 1 81 ? -2.449 -7.57 -10.992 1 97.81 81 ILE A C 1
ATOM 644 O O . ILE A 1 81 ? -1.399 -6.965 -10.766 1 97.81 81 ILE A O 1
ATOM 648 N N . ASP A 1 82 ? -3.43 -7.039 -11.688 1 98.06 82 ASP A N 1
ATOM 649 C CA . ASP A 1 82 ? -3.457 -5.645 -12.109 1 98.06 82 ASP A CA 1
ATOM 650 C C . ASP A 1 82 ? -3.92 -4.734 -10.977 1 98.06 82 ASP A C 1
ATOM 652 O O . ASP A 1 82 ? -5.105 -4.719 -10.625 1 98.06 82 ASP A O 1
ATOM 656 N N . MET A 1 83 ? -3.061 -3.91 -10.523 1 98.31 83 MET A N 1
ATOM 657 C CA . MET A 1 83 ? -3.348 -3.076 -9.359 1 98.31 83 MET A CA 1
ATOM 658 C C . MET A 1 83 ? -4.418 -2.039 -9.688 1 98.31 83 MET A C 1
ATOM 660 O O . MET A 1 83 ? -5.18 -1.63 -8.805 1 98.31 83 MET A O 1
ATOM 664 N N . THR A 1 84 ? -4.434 -1.588 -10.953 1 98.5 84 THR A N 1
ATOM 665 C CA . THR A 1 84 ? -5.484 -0.657 -11.344 1 98.5 84 THR A CA 1
ATOM 666 C C . THR A 1 84 ? -6.859 -1.302 -11.203 1 98.5 84 THR A C 1
ATOM 668 O O . THR A 1 84 ? -7.797 -0.673 -10.703 1 98.5 84 THR A O 1
ATOM 671 N N . GLU A 1 85 ? -6.957 -2.488 -11.625 1 97.5 85 GLU A N 1
ATOM 672 C CA . GLU A 1 85 ? -8.219 -3.211 -11.484 1 97.5 85 GLU A CA 1
ATOM 673 C C . GLU A 1 85 ? -8.578 -3.41 -10.016 1 97.5 85 GLU A C 1
ATOM 675 O O . GLU A 1 85 ? -9.742 -3.279 -9.633 1 97.5 85 GLU A O 1
ATOM 680 N N . SER A 1 86 ? -7.602 -3.822 -9.242 1 97.5 86 SER A N 1
ATOM 681 C CA . SER A 1 86 ? -7.809 -3.979 -7.809 1 97.5 86 SER A CA 1
ATOM 682 C C . SER A 1 86 ? -8.359 -2.699 -7.188 1 97.5 86 SER A C 1
ATOM 684 O O . SER A 1 86 ? -9.328 -2.744 -6.426 1 97.5 86 SER A O 1
ATOM 686 N N . PHE A 1 87 ? -7.77 -1.618 -7.535 1 98.25 87 PHE A N 1
ATOM 687 C CA . PHE A 1 87 ? -8.195 -0.314 -7.039 1 98.25 87 PHE A CA 1
ATOM 688 C C . PHE A 1 87 ? -9.609 0.005 -7.496 1 98.25 87 PHE A C 1
ATOM 690 O O . PHE A 1 87 ? -10.445 0.436 -6.695 1 98.25 87 PHE A O 1
ATOM 697 N N . ASN A 1 88 ? -9.844 -0.19 -8.758 1 97.75 88 ASN A N 1
ATOM 698 C CA . ASN A 1 88 ? -11.164 0.113 -9.305 1 97.75 88 ASN A CA 1
ATOM 699 C C . ASN A 1 88 ? -12.258 -0.7 -8.609 1 97.75 88 ASN A C 1
ATOM 701 O O . ASN A 1 88 ? -13.344 -0.189 -8.352 1 97.75 88 ASN A O 1
ATOM 705 N N . GLU A 1 89 ? -12 -1.898 -8.352 1 95.25 89 GLU A N 1
ATOM 706 C CA . GLU A 1 89 ? -12.961 -2.748 -7.648 1 95.25 89 GLU A CA 1
ATOM 707 C C . GLU A 1 89 ? -13.227 -2.227 -6.242 1 95.25 89 GLU A C 1
ATOM 709 O O . GLU A 1 89 ? -14.375 -2.236 -5.777 1 95.25 89 GLU A O 1
ATOM 714 N N . THR A 1 90 ? -12.227 -1.835 -5.555 1 96.38 90 THR A N 1
ATOM 715 C CA . THR A 1 90 ? -12.359 -1.267 -4.219 1 96.38 90 THR A CA 1
ATOM 716 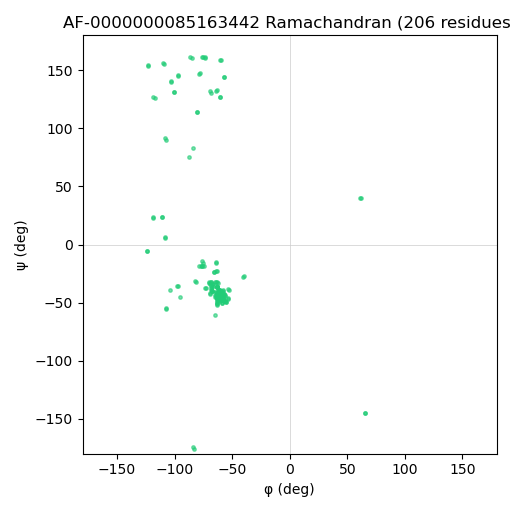C C . THR A 1 90 ? -13.211 -0.002 -4.254 1 96.38 90 THR A C 1
ATOM 718 O O . THR A 1 90 ? -14.133 0.158 -3.441 1 96.38 90 THR A O 1
ATOM 721 N N . MET A 1 91 ? -12.906 0.863 -5.215 1 96.81 91 MET A N 1
ATOM 722 C CA . MET A 1 91 ? -13.656 2.105 -5.332 1 96.81 91 MET A CA 1
ATOM 723 C C . MET A 1 91 ? -15.117 1.824 -5.672 1 96.81 91 MET A C 1
ATOM 725 O O . MET A 1 91 ? -16.016 2.506 -5.18 1 96.81 91 MET A O 1
ATOM 729 N N . ASP A 1 92 ? -15.32 0.913 -6.523 1 94.94 92 ASP A N 1
ATOM 730 C CA . ASP A 1 92 ? -16.688 0.533 -6.859 1 94.94 92 ASP A CA 1
ATOM 731 C C . ASP A 1 92 ? -17.438 0.048 -5.625 1 94.94 92 ASP A C 1
ATOM 733 O O . ASP A 1 92 ? -18.609 0.405 -5.422 1 94.94 92 ASP A O 1
ATOM 737 N N . LYS A 1 93 ? -16.766 -0.762 -4.82 1 92.25 93 LYS A N 1
ATOM 738 C CA . LYS A 1 93 ? -17.359 -1.25 -3.574 1 92.25 93 LYS A CA 1
ATOM 739 C C . LYS A 1 93 ? -17.719 -0.093 -2.646 1 92.25 93 LYS A C 1
ATOM 741 O O . LYS A 1 93 ? -18.797 -0.089 -2.043 1 92.25 93 LYS A O 1
ATOM 746 N N . PHE A 1 94 ? -16.891 0.879 -2.541 1 91.38 94 PHE A N 1
ATOM 747 C CA . PHE A 1 94 ? -17.125 2.035 -1.683 1 91.38 94 PHE A CA 1
ATOM 748 C C . PHE A 1 94 ? -18.266 2.879 -2.213 1 91.38 94 PHE A C 1
ATOM 750 O O . PHE A 1 94 ? -19.094 3.381 -1.437 1 91.38 94 PHE A O 1
ATOM 757 N N . ASN A 1 95 ? -18.344 2.988 -3.473 1 90.62 95 ASN A N 1
ATOM 758 C CA . ASN A 1 95 ? -19.344 3.846 -4.098 1 90.62 95 ASN A CA 1
ATOM 759 C C . ASN A 1 95 ? -20.703 3.178 -4.125 1 90.62 95 ASN A C 1
ATOM 761 O O . ASN A 1 95 ? -21.719 3.846 -4.332 1 90.62 95 ASN A O 1
ATOM 765 N N . THR A 1 96 ? -20.703 1.954 -3.965 1 87.62 96 THR A N 1
ATOM 766 C CA . THR A 1 96 ? -21.969 1.245 -4.031 1 87.62 96 THR A CA 1
ATOM 767 C C . THR A 1 96 ? -22.406 0.785 -2.646 1 87.62 96 THR A C 1
ATOM 769 O O . THR A 1 96 ? -23.438 1.225 -2.137 1 87.62 96 THR A O 1
ATOM 772 N N . ARG A 1 97 ? -21.578 0.078 -2.004 1 76.81 97 ARG A N 1
ATOM 773 C CA . ARG A 1 97 ? -21.938 -0.511 -0.716 1 76.81 97 ARG A CA 1
ATOM 774 C C . ARG A 1 97 ? -21.781 0.505 0.41 1 76.81 97 ARG A C 1
ATOM 776 O O . ARG A 1 97 ? -22.594 0.519 1.349 1 76.81 97 ARG A O 1
ATOM 783 N N . ASP A 1 98 ? -20.891 1.376 0.295 1 69.69 98 ASP A N 1
ATOM 784 C CA . ASP A 1 98 ? -20.562 2.238 1.427 1 69.69 98 ASP A CA 1
ATOM 785 C C . ASP A 1 98 ? -21 3.678 1.166 1 69.69 98 ASP A C 1
ATOM 787 O O . ASP A 1 98 ? -20.5 4.609 1.795 1 69.69 98 ASP A O 1
ATOM 791 N N . LYS A 1 99 ? -21.906 3.836 0.354 1 68.5 99 LYS A N 1
ATOM 792 C CA . LYS A 1 99 ? -22.359 5.168 -0.036 1 68.5 99 LYS A CA 1
ATOM 793 C C . LYS A 1 99 ? -23 5.895 1.138 1 68.5 99 LYS A C 1
ATOM 795 O O . LYS A 1 99 ? -22.938 7.121 1.227 1 68.5 99 LYS A O 1
ATOM 800 N N . ASN A 1 100 ? -23.453 5.121 2.027 1 69.25 100 ASN A N 1
ATOM 801 C CA . ASN A 1 100 ? -24.156 5.758 3.135 1 69.25 100 ASN A CA 1
ATOM 802 C C . ASN A 1 100 ? -23.469 5.48 4.469 1 69.25 100 ASN A C 1
ATOM 804 O O . ASN A 1 100 ? -24.094 5.582 5.527 1 69.25 100 ASN A O 1
ATOM 808 N N . ARG A 1 101 ? -22.25 5.203 4.352 1 71.31 101 ARG A N 1
ATOM 809 C CA . ARG A 1 101 ? -21.531 4.773 5.551 1 71.31 101 ARG A CA 1
ATOM 810 C C . ARG A 1 101 ? -21.281 5.953 6.484 1 71.31 101 ARG A C 1
ATOM 812 O O . ARG A 1 101 ? -21.281 5.793 7.707 1 71.31 101 ARG A O 1
ATOM 819 N N . PHE A 1 102 ? -21 7.102 5.957 1 79 102 PHE A N 1
ATOM 820 C CA . PHE A 1 102 ? -20.719 8.297 6.75 1 79 102 PHE A CA 1
ATOM 821 C C . PHE A 1 102 ? -21.672 9.43 6.375 1 79 102 PHE A C 1
ATOM 823 O O . PHE A 1 102 ? -22.266 9.414 5.297 1 79 102 PHE A O 1
ATOM 830 N N . GLU A 1 103 ? -21.859 10.297 7.332 1 84.62 103 GLU A N 1
ATOM 831 C CA . GLU A 1 103 ? -22.688 11.461 7.066 1 84.62 103 GLU A CA 1
ATOM 832 C C . GLU A 1 103 ? -22.109 12.312 5.938 1 84.62 103 GLU A C 1
ATOM 834 O O . GLU A 1 103 ? -20.938 12.68 5.969 1 84.62 103 GLU A O 1
ATOM 839 N N . ARG A 1 104 ? -22.953 12.586 4.938 1 85 104 ARG A N 1
ATOM 840 C CA . ARG A 1 104 ? -22.5 13.352 3.773 1 85 104 ARG A CA 1
ATOM 841 C C . ARG A 1 104 ? -22.625 14.852 4.027 1 85 104 ARG A C 1
ATOM 843 O O . ARG A 1 104 ? -23.375 15.281 4.91 1 85 104 ARG A O 1
ATOM 850 N N . LYS A 1 105 ? -21.953 15.633 3.289 1 88.31 105 LYS A N 1
ATOM 851 C CA . LYS A 1 105 ? -22.016 17.094 3.377 1 88.31 105 LYS A CA 1
ATOM 852 C C . LYS A 1 105 ? -23.328 17.609 2.773 1 88.31 105 LYS A C 1
ATOM 854 O O . LYS A 1 105 ? -23.891 16.984 1.868 1 88.31 105 LYS A O 1
ATOM 859 N N . MET B 1 1 ? -6.434 3.178 -18.219 1 80.38 1 MET B N 1
ATOM 860 C CA . MET B 1 1 ? -5.188 3.705 -17.672 1 80.38 1 MET B CA 1
ATOM 861 C C . MET B 1 1 ? -5.457 4.766 -16.609 1 80.38 1 MET B C 1
ATOM 863 O O . MET B 1 1 ? -6.242 5.688 -16.828 1 80.38 1 MET B O 1
ATOM 867 N N . LYS B 1 2 ? -5.16 4.516 -15.484 1 93.94 2 LYS B N 1
ATOM 868 C CA . LYS B 1 2 ? -5.312 5.5 -14.422 1 93.94 2 LYS B CA 1
ATOM 869 C C . LYS B 1 2 ? -3.967 5.836 -13.781 1 93.94 2 LYS B C 1
ATOM 871 O O . LYS B 1 2 ? -3.209 4.941 -13.406 1 93.94 2 LYS B O 1
ATOM 876 N N . THR B 1 3 ? -3.682 7.16 -13.742 1 97.56 3 THR B N 1
ATOM 877 C CA . THR B 1 3 ? -2.457 7.586 -13.078 1 97.56 3 THR B CA 1
ATOM 878 C C . THR B 1 3 ? -2.615 7.523 -11.562 1 97.56 3 THR B C 1
ATOM 880 O O . THR B 1 3 ? -3.738 7.488 -11.055 1 97.56 3 THR B O 1
ATOM 883 N N . MET B 1 4 ? -1.479 7.516 -10.922 1 98.19 4 MET B N 1
ATOM 884 C CA . MET B 1 4 ? -1.506 7.582 -9.461 1 98.19 4 MET B CA 1
ATOM 885 C C . MET B 1 4 ? -2.154 8.883 -8.992 1 98.19 4 MET B C 1
ATOM 887 O O . MET B 1 4 ? -2.91 8.883 -8.016 1 98.19 4 MET B O 1
ATOM 891 N N . GLU B 1 5 ? -1.87 9.93 -9.672 1 97.75 5 GLU B N 1
ATOM 892 C CA . GLU B 1 5 ? -2.484 11.211 -9.352 1 97.75 5 GLU B CA 1
ATOM 893 C C . GLU B 1 5 ? -4.004 11.148 -9.484 1 97.75 5 GLU B C 1
ATOM 895 O O . GLU B 1 5 ? -4.73 11.672 -8.641 1 97.75 5 GLU B O 1
ATOM 900 N N . GLU B 1 6 ? -4.473 10.586 -10.523 1 98.38 6 GLU B N 1
ATOM 901 C CA . GLU B 1 6 ? -5.906 10.422 -10.727 1 98.38 6 GLU B CA 1
ATOM 902 C C . GLU B 1 6 ? -6.523 9.562 -9.625 1 98.38 6 GLU B C 1
ATOM 904 O O . GLU B 1 6 ? -7.648 9.812 -9.195 1 98.38 6 GLU B O 1
ATOM 909 N N . MET B 1 7 ? -5.828 8.547 -9.211 1 98.5 7 MET B N 1
ATOM 910 C CA . MET B 1 7 ? -6.309 7.699 -8.125 1 98.5 7 MET B CA 1
ATOM 911 C C . MET B 1 7 ? -6.426 8.492 -6.828 1 98.5 7 MET B C 1
ATOM 913 O O . MET B 1 7 ? -7.43 8.391 -6.121 1 98.5 7 MET B O 1
ATOM 917 N N . GLN B 1 8 ? -5.383 9.273 -6.535 1 98.62 8 GLN B N 1
ATOM 918 C CA . GLN B 1 8 ? -5.445 10.109 -5.336 1 98.62 8 GLN B CA 1
ATOM 919 C C . GLN B 1 8 ? -6.609 11.086 -5.41 1 98.62 8 GLN B C 1
ATOM 921 O O . GLN B 1 8 ? -7.285 11.336 -4.406 1 98.62 8 GLN B O 1
ATOM 926 N N . LYS B 1 9 ? -6.812 11.617 -6.574 1 98.44 9 LYS B N 1
ATOM 927 C CA . LYS B 1 9 ? -7.926 12.547 -6.754 1 98.44 9 LYS B CA 1
ATOM 928 C C . LYS B 1 9 ? -9.266 11.852 -6.551 1 98.44 9 LYS B C 1
ATOM 930 O O . LYS B 1 9 ? -10.18 12.406 -5.938 1 98.44 9 LYS B O 1
ATOM 935 N N . GLU B 1 10 ? -9.398 10.727 -7.113 1 97.94 10 GLU B N 1
ATOM 936 C CA . GLU B 1 10 ? -10.625 9.953 -6.953 1 97.94 10 GLU B CA 1
ATOM 937 C C . GLU B 1 10 ? -10.914 9.672 -5.48 1 97.94 10 GLU B C 1
ATOM 939 O O . GLU B 1 10 ? -12.047 9.812 -5.027 1 97.94 10 GLU B O 1
ATOM 944 N N . VAL B 1 11 ? -9.906 9.211 -4.773 1 98.06 11 VAL B N 1
ATOM 945 C CA . VAL B 1 11 ? -10.047 8.953 -3.344 1 98.06 11 VAL B CA 1
ATOM 946 C C . VAL B 1 11 ? -10.43 10.242 -2.621 1 98.06 11 VAL B C 1
ATOM 948 O O . VAL B 1 11 ? -11.312 10.242 -1.758 1 98.06 11 VAL B O 1
ATOM 951 N N . ASP B 1 12 ? -9.766 11.32 -2.971 1 98.25 12 ASP B N 1
ATOM 952 C CA . ASP B 1 12 ? -10.047 12.609 -2.354 1 98.25 12 ASP B CA 1
ATOM 953 C C . ASP B 1 12 ? -11.5 13.023 -2.578 1 98.25 12 ASP B C 1
ATOM 955 O O . ASP B 1 12 ? -12.156 13.523 -1.662 1 98.25 12 ASP B O 1
ATOM 959 N N . GLN B 1 13 ? -11.914 12.852 -3.758 1 96.56 13 GLN B N 1
ATOM 960 C CA . GLN B 1 13 ? -13.297 13.188 -4.09 1 96.56 13 GLN B CA 1
ATOM 961 C C . GLN B 1 13 ? -14.273 12.336 -3.281 1 96.56 13 GLN B C 1
ATOM 963 O O . GLN B 1 13 ? -15.289 12.836 -2.803 1 96.56 13 GLN B O 1
ATOM 968 N N . TYR B 1 14 ? -14.016 11.117 -3.168 1 95.56 14 TYR B N 1
ATOM 969 C CA . TYR B 1 14 ? -14.875 10.211 -2.416 1 95.56 14 TYR B CA 1
ATOM 970 C C . TYR B 1 14 ? -14.922 10.602 -0.945 1 95.56 14 TYR B C 1
ATOM 972 O O . TYR B 1 14 ? -16.016 10.742 -0.372 1 95.56 14 TYR B O 1
ATOM 980 N N . ILE B 1 15 ? -13.742 10.773 -0.327 1 95.94 15 ILE B N 1
ATOM 981 C CA . ILE B 1 15 ? -13.648 11.078 1.097 1 95.94 15 ILE B CA 1
ATOM 982 C C . ILE B 1 15 ? -14.219 12.477 1.358 1 95.94 15 ILE B C 1
ATOM 984 O O . ILE B 1 15 ? -14.836 12.719 2.4 1 95.94 15 ILE B O 1
ATOM 988 N N . GLY B 1 16 ? -13.977 13.352 0.418 1 94.56 16 GLY B N 1
ATOM 989 C CA . GLY B 1 16 ? -14.383 14.734 0.553 1 94.56 16 GLY B CA 1
ATOM 990 C C . GLY B 1 16 ? -15.891 14.914 0.628 1 94.56 16 GLY B C 1
ATOM 991 O O . GLY B 1 16 ? -16.375 15.969 1.025 1 94.56 16 GLY B O 1
ATOM 992 N N . GLN B 1 17 ? -16.609 13.922 0.267 1 93 17 GLN B N 1
ATOM 993 C CA . GLN B 1 17 ? -18.078 13.992 0.3 1 93 17 GLN B CA 1
ATOM 994 C C . GLN B 1 17 ? -18.594 13.867 1.727 1 93 17 GLN B C 1
ATOM 996 O O . GLN B 1 17 ? -19.75 14.195 2 1 93 17 GLN B O 1
ATOM 1001 N N . PHE B 1 18 ? -17.797 13.383 2.574 1 93.38 18 PHE B N 1
ATOM 1002 C CA . PHE B 1 18 ? -18.219 13.125 3.945 1 93.38 18 PHE B CA 1
ATOM 1003 C C . PHE B 1 18 ? -17.828 14.273 4.863 1 93.38 18 PHE B C 1
ATOM 1005 O O . PHE B 1 18 ? -16.75 14.844 4.715 1 93.38 18 PHE B O 1
ATOM 1012 N N . LYS B 1 19 ? -18.641 14.594 5.887 1 93.25 19 LYS B N 1
ATOM 1013 C CA . LYS B 1 19 ? -18.344 15.633 6.871 1 93.25 19 LYS B CA 1
ATOM 1014 C C . LYS B 1 19 ? -17.094 15.297 7.68 1 93.25 19 LYS B C 1
ATOM 1016 O O . LYS B 1 19 ? -16.297 16.172 8 1 93.25 19 LYS B O 1
ATOM 1021 N N . ALA B 1 20 ? -16.875 14.078 8 1 91.81 20 ALA B N 1
ATOM 1022 C CA . ALA B 1 20 ? -15.75 13.617 8.812 1 91.81 20 ALA B CA 1
ATOM 1023 C C . ALA B 1 20 ? -14.422 13.875 8.109 1 91.81 20 ALA B C 1
ATOM 1025 O O . ALA B 1 20 ? -13.398 14.102 8.766 1 91.81 20 ALA B O 1
ATOM 1026 N N . GLY B 1 21 ? -14.516 13.781 6.68 1 94.88 21 GLY B N 1
ATOM 1027 C CA . GLY B 1 21 ? -13.281 13.906 5.934 1 94.88 21 GLY B CA 1
ATOM 1028 C C . GLY B 1 21 ? -12.305 12.773 6.199 1 94.88 21 GLY B C 1
ATOM 1029 O O . GLY B 1 21 ? -12.711 11.625 6.379 1 94.88 21 GLY B O 1
ATOM 1030 N N . TYR B 1 22 ? -11 13.188 6.172 1 97 22 TYR B N 1
ATOM 1031 C CA . TYR B 1 22 ? -9.977 12.18 6.43 1 97 22 TYR B CA 1
ATOM 1032 C C . TYR B 1 22 ? -9.867 11.883 7.922 1 97 22 TYR B C 1
ATOM 1034 O O . TYR B 1 22 ? -9.953 12.797 8.75 1 97 22 TYR B O 1
ATOM 1042 N N . PHE B 1 23 ? -9.547 10.664 8.203 1 96.19 23 PHE B N 1
ATOM 1043 C CA . PHE B 1 23 ? -9.156 10.289 9.555 1 96.19 23 PHE B CA 1
ATOM 1044 C C . PHE B 1 23 ? -7.754 10.797 9.875 1 96.19 23 PHE B C 1
ATOM 1046 O O . PHE B 1 23 ? -7 11.172 8.977 1 96.19 23 PHE B O 1
ATOM 1053 N N . SER B 1 24 ? -7.551 10.836 11.188 1 96.69 24 SER B N 1
ATOM 1054 C CA . SER B 1 24 ? -6.199 11.188 11.617 1 96.69 24 SER B CA 1
ATOM 1055 C C . SER B 1 24 ? -5.172 10.195 11.078 1 96.69 24 SER B C 1
ATOM 1057 O O . SER B 1 24 ? -5.512 9.055 10.766 1 96.69 24 SER B O 1
ATOM 1059 N N . PRO B 1 25 ? -3.926 10.609 11.023 1 96.5 25 PRO B N 1
ATOM 1060 C CA . PRO B 1 25 ? -2.885 9.688 10.562 1 96.5 25 PRO B CA 1
ATOM 1061 C C . PRO B 1 25 ? -2.803 8.414 11.406 1 96.5 25 PRO B C 1
ATOM 1063 O O . PRO B 1 25 ? -2.639 7.32 10.867 1 96.5 25 PRO B O 1
ATOM 1066 N N . LEU B 1 26 ? -2.953 8.539 12.703 1 97.56 26 LEU B N 1
ATOM 1067 C CA . LEU B 1 26 ? -2.912 7.367 13.57 1 97.56 26 LEU B CA 1
ATOM 1068 C C . LEU B 1 26 ? -4.121 6.473 13.336 1 97.56 26 LEU B C 1
ATOM 1070 O O . LEU B 1 26 ? -4.004 5.242 13.359 1 97.56 26 LEU B O 1
ATOM 1074 N N . ALA B 1 27 ? -5.262 7.062 13.133 1 98 27 ALA B N 1
ATOM 1075 C CA . ALA B 1 27 ? -6.449 6.277 12.82 1 98 27 ALA B CA 1
ATOM 1076 C C . ALA B 1 27 ? -6.293 5.559 11.477 1 98 27 ALA B C 1
ATOM 1078 O O . ALA B 1 27 ? -6.676 4.395 11.344 1 98 27 ALA B O 1
ATOM 1079 N N . ASN B 1 28 ? -5.789 6.234 10.492 1 98.31 28 ASN B N 1
ATOM 1080 C CA . ASN B 1 28 ? -5.547 5.609 9.195 1 98.31 28 ASN B CA 1
ATOM 1081 C C . ASN B 1 28 ? -4.512 4.492 9.305 1 98.31 28 ASN B C 1
ATOM 1083 O O . ASN B 1 28 ? -4.594 3.492 8.586 1 98.31 28 ASN B O 1
ATOM 1087 N N . LEU B 1 29 ? -3.504 4.699 10.164 1 98.44 29 LEU B N 1
ATOM 1088 C CA . LEU B 1 29 ? -2.537 3.635 10.414 1 98.44 29 LEU B CA 1
ATOM 1089 C C . LEU B 1 29 ? -3.229 2.395 10.969 1 98.44 29 LEU B C 1
ATOM 1091 O O . LEU B 1 29 ? -2.898 1.27 10.586 1 98.44 29 LEU B O 1
ATOM 1095 N N . ALA B 1 30 ? -4.137 2.588 11.89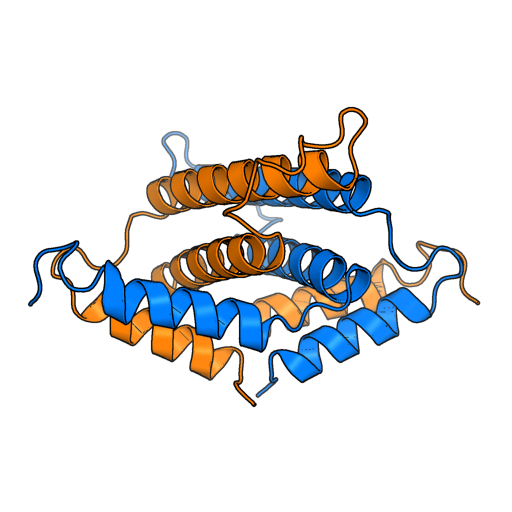8 1 98.56 30 ALA B N 1
ATOM 1096 C CA . ALA B 1 30 ? -4.902 1.459 12.414 1 98.56 30 ALA B CA 1
ATOM 1097 C C . ALA B 1 30 ? -5.676 0.759 11.305 1 98.56 30 ALA B C 1
ATOM 1099 O O . ALA B 1 30 ? -5.684 -0.472 11.227 1 98.56 30 ALA B O 1
ATOM 1100 N N . ARG B 1 31 ? -6.316 1.522 10.445 1 98.56 31 ARG B N 1
ATOM 1101 C CA . ARG B 1 31 ? -7.043 0.967 9.312 1 98.56 31 ARG B CA 1
ATOM 1102 C C . ARG B 1 31 ? -6.113 0.183 8.398 1 98.56 31 ARG B C 1
ATOM 1104 O O . ARG B 1 31 ? -6.461 -0.901 7.926 1 98.56 31 ARG B O 1
ATOM 1111 N N . LEU B 1 32 ? -4.93 0.771 8.102 1 98.75 32 LEU B N 1
ATOM 1112 C CA . LEU B 1 32 ? -3.949 0.075 7.277 1 98.75 32 LEU B CA 1
ATOM 1113 C C . LEU B 1 32 ? -3.576 -1.269 7.898 1 98.75 32 LEU B C 1
ATOM 1115 O O . LEU B 1 32 ? -3.482 -2.275 7.191 1 98.75 32 LEU B O 1
ATOM 1119 N N . THR B 1 33 ? -3.385 -1.28 9.188 1 98.69 33 THR B N 1
ATOM 1120 C CA . THR B 1 33 ? -3.045 -2.51 9.898 1 98.69 33 THR B CA 1
ATOM 1121 C C . THR B 1 33 ? -4.148 -3.549 9.742 1 98.69 33 THR B C 1
ATOM 1123 O O . THR B 1 33 ? -3.871 -4.738 9.562 1 98.69 33 THR B O 1
ATOM 1126 N N . GLU B 1 34 ? -5.418 -3.139 9.812 1 98.62 34 GLU B N 1
ATOM 1127 C CA . GLU B 1 34 ? -6.535 -4.043 9.562 1 98.62 34 GLU B CA 1
ATOM 1128 C C . GLU B 1 34 ? -6.449 -4.648 8.164 1 98.62 34 GLU B C 1
ATOM 1130 O O . GLU B 1 34 ? -6.59 -5.863 8 1 98.62 34 GLU B O 1
ATOM 1135 N N . GLU B 1 35 ? -6.262 -3.805 7.188 1 98.5 35 GLU B N 1
ATOM 1136 C CA . GLU B 1 35 ? -6.219 -4.273 5.809 1 98.5 35 GLU B CA 1
ATOM 1137 C C . GLU B 1 35 ? -5.047 -5.227 5.586 1 98.5 35 GLU B C 1
ATOM 1139 O O . GLU B 1 35 ? -5.164 -6.199 4.836 1 98.5 35 GLU B O 1
ATOM 1144 N N . VAL B 1 36 ? -3.877 -4.918 6.152 1 98.75 36 VAL B N 1
ATOM 1145 C CA . VAL B 1 36 ? -2.729 -5.809 6.043 1 9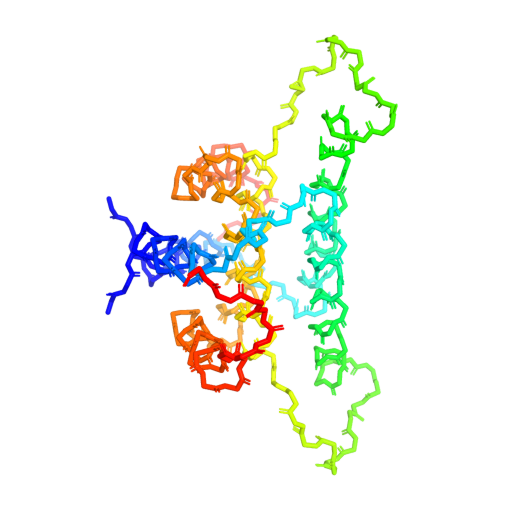8.75 36 VAL B CA 1
ATOM 1146 C C . VAL B 1 36 ? -3.062 -7.16 6.668 1 98.75 36 VAL B C 1
ATOM 1148 O O . VAL B 1 36 ? -2.672 -8.211 6.148 1 98.75 36 VAL B O 1
ATOM 1151 N N . GLY B 1 37 ? -3.73 -7.141 7.805 1 98.12 37 GLY B N 1
ATOM 1152 C CA . GLY B 1 37 ? -4.188 -8.383 8.406 1 98.12 37 GLY B CA 1
ATOM 1153 C C . GLY B 1 37 ? -5.098 -9.188 7.5 1 98.12 37 GLY B C 1
ATOM 1154 O O . GLY B 1 37 ? -4.969 -10.414 7.41 1 98.12 37 GLY B O 1
ATOM 1155 N N . GLU B 1 38 ? -6.059 -8.531 6.887 1 97.38 38 GLU B N 1
ATOM 1156 C CA . GLU B 1 38 ? -6.945 -9.219 5.949 1 97.38 38 GLU B CA 1
ATOM 1157 C C . GLU B 1 38 ? -6.172 -9.773 4.762 1 97.38 38 GLU B C 1
ATOM 1159 O O . GLU B 1 38 ? -6.434 -10.898 4.312 1 97.38 38 GLU B O 1
ATOM 1164 N N . LEU B 1 39 ? -5.27 -9.023 4.223 1 97.69 39 LEU B N 1
ATOM 1165 C CA . LEU B 1 39 ? -4.41 -9.516 3.152 1 97.69 39 LEU B CA 1
ATOM 1166 C C . LEU B 1 39 ? -3.617 -10.734 3.605 1 97.69 39 LEU B C 1
ATOM 1168 O O . LEU B 1 39 ? -3.51 -11.719 2.869 1 97.69 39 LEU B O 1
ATOM 1172 N N . ALA B 1 40 ? -3.059 -10.695 4.801 1 97.12 40 ALA B N 1
ATOM 1173 C CA . ALA B 1 40 ? -2.297 -11.805 5.371 1 97.12 40 ALA B CA 1
ATOM 1174 C C . ALA B 1 40 ? -3.143 -13.07 5.445 1 97.12 40 ALA B C 1
ATOM 1176 O O . ALA B 1 40 ? -2.666 -14.164 5.125 1 97.12 40 ALA B O 1
ATOM 1177 N N . ARG B 1 41 ? -4.363 -12.914 5.871 1 95.25 41 ARG B N 1
ATOM 1178 C CA . ARG B 1 41 ? -5.277 -14.047 5.953 1 95.25 41 ARG B CA 1
ATOM 1179 C C . ARG B 1 41 ? -5.441 -14.719 4.594 1 95.25 41 ARG B C 1
ATOM 1181 O O . ARG B 1 41 ? -5.336 -15.945 4.48 1 95.25 41 ARG B O 1
ATOM 1188 N N . GLU B 1 42 ? -5.656 -13.906 3.543 1 94.69 42 GLU B N 1
ATOM 1189 C CA . GLU B 1 42 ? -5.891 -14.453 2.209 1 94.69 42 GLU B CA 1
ATOM 1190 C C . GLU B 1 42 ? -4.625 -15.094 1.644 1 94.69 42 GLU B C 1
ATOM 1192 O O . GLU B 1 42 ? -4.688 -16.156 1.025 1 94.69 42 GLU B O 1
ATOM 1197 N N . ILE B 1 43 ? -3.508 -14.461 1.833 1 95.69 43 ILE B N 1
ATOM 1198 C CA . ILE B 1 43 ? -2.25 -15.023 1.349 1 95.69 43 ILE B CA 1
ATOM 1199 C C . ILE B 1 43 ? -1.968 -16.344 2.055 1 95.69 43 ILE B C 1
ATOM 1201 O O . ILE B 1 43 ? -1.581 -17.328 1.415 1 95.69 43 ILE B O 1
ATOM 1205 N N . ASN B 1 44 ? -2.17 -16.328 3.363 1 94.38 44 ASN B N 1
ATOM 1206 C CA . ASN B 1 44 ? -1.933 -17.547 4.121 1 94.38 44 ASN B CA 1
ATOM 1207 C C . ASN B 1 44 ? -2.873 -18.672 3.688 1 94.38 44 ASN B C 1
ATOM 1209 O O . ASN B 1 44 ? -2.484 -19.844 3.664 1 94.38 44 ASN B O 1
ATOM 1213 N N . HIS B 1 45 ? -4.105 -18.297 3.361 1 91.94 45 HIS B N 1
ATOM 1214 C CA . HIS B 1 45 ? -5.094 -19.266 2.906 1 91.94 45 HIS B CA 1
ATOM 1215 C C . HIS B 1 45 ? -4.66 -19.938 1.601 1 91.94 45 HIS B C 1
ATOM 1217 O O . HIS B 1 45 ? -4.922 -21.109 1.382 1 91.94 45 HIS B O 1
ATOM 1223 N N . VAL B 1 46 ? -3.975 -19.234 0.759 1 91.56 46 VAL B N 1
ATOM 1224 C CA . VAL B 1 46 ? -3.656 -19.719 -0.578 1 91.56 46 VAL B CA 1
ATOM 1225 C C . VAL B 1 46 ? -2.246 -20.312 -0.592 1 91.56 46 VAL B C 1
ATOM 1227 O O . VAL B 1 46 ? -2.012 -21.359 -1.196 1 91.56 46 VAL B O 1
ATOM 1230 N N . TYR B 1 47 ? -1.38 -19.719 0.154 1 93.25 47 TYR B N 1
ATOM 1231 C CA . TYR B 1 47 ? 0.028 -20.047 -0.029 1 93.25 47 TYR B CA 1
ATOM 1232 C C . TYR B 1 47 ? 0.65 -20.516 1.277 1 93.25 47 TYR B C 1
ATOM 1234 O O . TYR B 1 47 ? 1.828 -20.891 1.314 1 93.25 47 TYR B O 1
ATOM 1242 N N . GLY B 1 48 ? -0.155 -20.422 2.281 1 91.88 48 GLY B N 1
ATOM 1243 C CA . GLY B 1 48 ? 0.369 -20.828 3.578 1 91.88 48 GLY B CA 1
ATOM 1244 C C . GLY B 1 48 ? 0.301 -22.312 3.816 1 91.88 48 GLY B C 1
ATOM 1245 O O . GLY B 1 48 ? 0.051 -23.094 2.889 1 91.88 48 GLY B O 1
ATOM 1246 N N . GLU B 1 49 ? 0.68 -22.734 4.98 1 89.69 49 GLU B N 1
ATOM 1247 C CA . GLU B 1 49 ? 0.803 -24.125 5.359 1 89.69 49 GLU B CA 1
ATOM 1248 C C . GLU B 1 49 ? -0.565 -24.797 5.445 1 89.69 49 GLU B C 1
ATOM 1250 O O . GLU B 1 49 ? -0.696 -26 5.172 1 89.69 49 GLU B O 1
ATOM 1255 N N . LYS B 1 50 ? -1.555 -24.031 5.895 1 76.5 50 LYS B N 1
ATOM 1256 C CA . LYS B 1 50 ? -2.9 -24.578 6 1 76.5 50 LYS B CA 1
ATOM 1257 C C . LYS B 1 50 ? -3.822 -24 4.934 1 76.5 50 LYS B C 1
ATOM 1259 O O . LYS B 1 50 ? -4.461 -22.969 5.156 1 76.5 50 LYS B O 1
ATOM 1264 N N . LYS B 1 51 ? -3.852 -24.719 3.834 1 73 51 LYS B N 1
ATOM 1265 C CA . LYS B 1 51 ? -4.645 -24.188 2.725 1 73 51 LYS B CA 1
ATOM 1266 C C . LYS B 1 51 ? -6.137 -24.234 3.051 1 73 51 LYS B C 1
ATOM 1268 O O . LYS B 1 51 ? -6.598 -25.125 3.766 1 73 51 LYS B O 1
ATOM 1273 N N . LYS B 1 52 ? -6.73 -23.047 2.766 1 64.75 52 LYS B N 1
ATOM 1274 C CA . LYS B 1 52 ? -8.141 -22.844 3.076 1 64.75 52 LYS B CA 1
ATOM 1275 C C . LYS B 1 52 ? -9.016 -23.891 2.395 1 64.75 52 LYS B C 1
ATOM 1277 O O . LYS B 1 52 ? -8.664 -24.406 1.329 1 64.75 52 LYS B O 1
ATOM 1282 N N . LYS B 1 53 ? -10.219 -24.344 3.209 1 62.34 53 LYS B N 1
ATOM 1283 C CA . LYS B 1 53 ? -11.25 -25.203 2.648 1 62.34 53 LYS B CA 1
ATOM 1284 C C . LYS B 1 53 ? -11.977 -24.516 1.5 1 62.34 53 LYS B C 1
ATOM 1286 O O . LYS B 1 53 ? -12.125 -23.297 1.498 1 62.34 53 LYS B O 1
ATOM 1291 N N . ASP B 1 54 ? -12.18 -25.141 0.404 1 60.53 54 ASP B N 1
ATOM 1292 C CA . ASP B 1 54 ? -12.82 -24.688 -0.826 1 60.53 54 ASP B CA 1
ATOM 1293 C C . ASP B 1 54 ? -14.062 -23.844 -0.521 1 60.53 54 ASP B C 1
ATOM 1295 O O . ASP B 1 54 ? -14.461 -23 -1.329 1 60.53 54 ASP B O 1
ATOM 1299 N N . THR B 1 55 ? -14.602 -24.172 0.602 1 58.38 55 THR B N 1
ATOM 1300 C CA . THR B 1 55 ? -15.883 -23.531 0.872 1 58.38 55 THR B CA 1
ATOM 1301 C C . THR B 1 55 ? -15.703 -22.078 1.27 1 58.38 55 THR B C 1
ATOM 1303 O O . THR B 1 55 ? -16.672 -21.328 1.356 1 58.38 55 THR B O 1
ATOM 1306 N N . GLU B 1 56 ? -14.492 -21.766 1.618 1 57.84 56 GLU B N 1
ATOM 1307 C CA . GLU B 1 56 ? -14.266 -20.406 2.107 1 57.84 56 GLU B CA 1
ATOM 1308 C C . GLU B 1 56 ? -14.062 -19.438 0.952 1 57.84 56 GLU B C 1
ATOM 1310 O O . GLU B 1 56 ? -13.102 -19.562 0.191 1 57.84 56 GLU B O 1
ATOM 1315 N N . GLU B 1 57 ? -15.195 -19 0.42 1 55 57 GLU B N 1
ATOM 1316 C CA . GLU B 1 57 ? -15.266 -18.219 -0.816 1 55 57 GLU B CA 1
ATOM 1317 C C . GLU B 1 57 ? -14.602 -16.859 -0.649 1 55 57 GLU B C 1
ATOM 1319 O O . GLU B 1 57 ? -13.867 -16.406 -1.534 1 55 57 GLU B O 1
ATOM 1324 N N . GLU B 1 58 ? -14.664 -15.703 0.07 1 59.88 58 GLU B N 1
ATOM 1325 C CA . GLU B 1 58 ? -15.211 -14.414 -0.345 1 59.88 58 GLU B CA 1
ATOM 1326 C C . GLU B 1 58 ? -14.094 -13.422 -0.688 1 59.88 58 GLU B C 1
ATOM 1328 O O . GLU B 1 58 ? -14.219 -12.641 -1.634 1 59.88 58 GLU B O 1
ATOM 1333 N N . ASN B 1 59 ? -13.008 -13.414 0.065 1 74.69 59 ASN B N 1
ATOM 1334 C CA . ASN B 1 59 ? -12.055 -12.359 -0.252 1 74.69 59 ASN B CA 1
ATOM 1335 C C . ASN B 1 59 ? -10.867 -12.898 -1.047 1 74.69 59 ASN B C 1
ATOM 1337 O O . ASN B 1 59 ? -10.602 -14.102 -1.03 1 74.69 59 ASN B O 1
ATOM 1341 N N . THR B 1 60 ? -10.508 -12.008 -1.992 1 91.31 60 THR B N 1
ATOM 1342 C CA . THR B 1 60 ? -9.367 -12.391 -2.811 1 91.31 60 THR B CA 1
ATOM 1343 C C . THR B 1 60 ? -8.148 -11.531 -2.477 1 91.31 60 THR B C 1
ATOM 1345 O O . THR B 1 60 ? -8.281 -10.461 -1.878 1 91.31 60 THR B O 1
ATOM 1348 N N . ILE B 1 61 ? -7.066 -12.023 -2.717 1 96.38 61 ILE B N 1
ATOM 1349 C CA . ILE B 1 61 ? -5.828 -11.266 -2.592 1 96.38 61 ILE B CA 1
ATOM 1350 C C . ILE B 1 61 ? -5.938 -9.969 -3.395 1 96.38 61 ILE B C 1
ATOM 1352 O O . ILE B 1 61 ? -5.539 -8.906 -2.92 1 96.38 61 ILE B O 1
ATOM 1356 N N . LYS B 1 62 ? -6.559 -10.055 -4.543 1 96.81 62 LYS B N 1
ATOM 1357 C CA . LYS B 1 62 ? -6.766 -8.883 -5.395 1 96.81 62 LYS B CA 1
ATOM 1358 C C . LYS B 1 62 ? -7.562 -7.809 -4.668 1 96.81 62 LYS B C 1
ATOM 1360 O O . LYS B 1 62 ? -7.184 -6.637 -4.672 1 96.81 62 LYS B O 1
ATOM 1365 N N . ALA B 1 63 ? -8.648 -8.203 -4.039 1 96.19 63 ALA B N 1
ATOM 1366 C CA . ALA B 1 63 ? -9.5 -7.266 -3.309 1 96.19 63 ALA B CA 1
ATOM 1367 C C . ALA B 1 63 ? -8.734 -6.613 -2.16 1 96.19 63 ALA B C 1
ATOM 1369 O O . ALA B 1 63 ? -8.844 -5.406 -1.94 1 96.19 63 ALA B O 1
ATOM 1370 N N . GLU B 1 64 ? -7.988 -7.43 -1.451 1 98 64 GLU B N 1
ATOM 1371 C CA . GLU B 1 64 ? -7.277 -6.914 -0.287 1 98 64 GLU B CA 1
ATOM 1372 C C . GLU B 1 64 ? -6.133 -5.988 -0.703 1 98 64 GLU B C 1
ATOM 1374 O O . GLU B 1 64 ? -5.816 -5.027 0.001 1 98 64 GLU B O 1
ATOM 1379 N N . LEU B 1 65 ? -5.516 -6.258 -1.837 1 98.56 65 LEU B N 1
ATOM 1380 C CA . LEU B 1 65 ? -4.516 -5.336 -2.367 1 98.56 65 LEU B CA 1
ATOM 1381 C C . LEU B 1 65 ? -5.121 -3.963 -2.631 1 98.56 65 LEU B C 1
ATOM 1383 O O . LEU B 1 65 ? -4.52 -2.939 -2.297 1 98.56 65 LEU B O 1
ATOM 1387 N N . GLY B 1 66 ? -6.312 -3.984 -3.189 1 98.38 66 GLY B N 1
ATOM 1388 C CA . GLY B 1 66 ? -7.016 -2.73 -3.418 1 98.38 66 GLY B CA 1
ATOM 1389 C C . GLY B 1 66 ? -7.309 -1.971 -2.139 1 98.38 66 GLY B C 1
ATOM 1390 O O . GLY B 1 66 ? -7.148 -0.75 -2.084 1 98.38 66 GLY B O 1
ATOM 1391 N N . ASP B 1 67 ? -7.777 -2.691 -1.144 1 98.44 67 ASP B N 1
ATOM 1392 C CA . ASP B 1 67 ? -8.086 -2.068 0.139 1 98.44 67 ASP B CA 1
ATOM 1393 C C . ASP B 1 67 ? -6.836 -1.449 0.764 1 98.44 67 ASP B C 1
ATOM 1395 O O . ASP B 1 67 ? -6.902 -0.367 1.352 1 98.44 67 ASP B O 1
ATOM 1399 N N . ASN B 1 68 ? -5.703 -2.17 0.707 1 98.88 68 ASN B N 1
ATOM 1400 C CA . ASN B 1 68 ? -4.449 -1.626 1.223 1 98.88 68 ASN B CA 1
ATOM 1401 C C . ASN B 1 68 ? -4.043 -0.356 0.481 1 98.88 68 ASN B C 1
ATOM 1403 O O . ASN B 1 68 ? -3.662 0.637 1.104 1 98.88 68 ASN B O 1
ATOM 1407 N N . LEU B 1 69 ? -4.082 -0.417 -0.841 1 98.81 69 LEU B N 1
ATOM 1408 C CA . LEU B 1 69 ? -3.734 0.763 -1.627 1 98.81 69 LEU B CA 1
ATOM 1409 C C . LEU B 1 69 ? -4.629 1.942 -1.259 1 98.81 69 LEU B C 1
ATOM 1411 O O . LEU B 1 69 ? -4.148 3.07 -1.118 1 98.81 69 LEU B O 1
ATOM 1415 N N . PHE B 1 70 ? -5.91 1.688 -1.089 1 98.75 70 PHE B N 1
ATOM 1416 C CA . PHE B 1 70 ? -6.859 2.74 -0.744 1 98.75 70 PHE B CA 1
ATOM 1417 C C . PHE B 1 70 ? -6.434 3.453 0.535 1 98.75 70 PHE B C 1
ATOM 1419 O O . PHE B 1 70 ? -6.402 4.684 0.585 1 98.75 70 PHE B O 1
ATOM 1426 N N . VAL B 1 71 ? -6.117 2.74 1.563 1 98.75 71 VAL B N 1
ATOM 1427 C CA . VAL B 1 71 ? -5.77 3.348 2.844 1 98.75 71 VAL B CA 1
ATOM 1428 C C . VAL B 1 71 ? -4.449 4.109 2.713 1 98.75 71 VAL B C 1
ATOM 1430 O O . VAL B 1 71 ? -4.293 5.188 3.287 1 98.75 71 VAL B O 1
ATOM 1433 N N . LEU B 1 72 ? -3.49 3.531 1.972 1 98.81 72 LEU B N 1
ATOM 1434 C CA . LEU B 1 72 ? -2.242 4.25 1.733 1 98.81 72 LEU B CA 1
ATOM 1435 C C . LEU B 1 72 ? -2.514 5.609 1.095 1 98.81 72 LEU B C 1
ATOM 1437 O O . LEU B 1 72 ? -1.913 6.613 1.485 1 98.81 72 LEU B O 1
ATOM 1441 N N . LEU B 1 73 ? -3.41 5.617 0.116 1 98.81 73 LEU B N 1
ATOM 1442 C CA . LEU B 1 73 ? -3.736 6.859 -0.575 1 98.81 73 LEU B CA 1
ATOM 1443 C C . LEU B 1 73 ? -4.457 7.828 0.358 1 98.81 73 LEU B C 1
ATOM 1445 O O . LEU B 1 73 ? -4.281 9.047 0.25 1 98.81 73 LEU B O 1
ATOM 1449 N N . CYS B 1 74 ? -5.285 7.336 1.289 1 98.69 74 CYS B N 1
ATOM 1450 C CA . CYS B 1 74 ? -5.91 8.188 2.293 1 98.69 74 CYS B CA 1
ATOM 1451 C C . CYS B 1 74 ? -4.855 8.883 3.146 1 98.69 74 CYS B C 1
ATOM 1453 O O . CYS B 1 74 ? -4.961 10.086 3.412 1 98.69 74 CYS B O 1
ATOM 1455 N N . ILE B 1 75 ? -3.85 8.102 3.559 1 98.69 75 ILE B N 1
ATOM 1456 C CA . ILE B 1 75 ? -2.773 8.672 4.363 1 98.69 75 ILE B CA 1
ATOM 1457 C C . ILE B 1 75 ? -2.029 9.727 3.553 1 98.69 75 ILE B C 1
ATOM 1459 O O . ILE B 1 75 ? -1.824 10.852 4.023 1 98.69 75 ILE B O 1
ATOM 1463 N N . ALA B 1 76 ? -1.632 9.406 2.365 1 98.62 76 ALA B N 1
ATOM 1464 C CA . ALA B 1 76 ? -0.909 10.336 1.503 1 98.62 76 ALA B CA 1
ATOM 1465 C C . ALA B 1 76 ? -1.694 11.625 1.312 1 98.62 76 ALA B C 1
ATOM 1467 O O . ALA B 1 76 ? -1.153 12.727 1.488 1 98.62 76 ALA B O 1
ATOM 1468 N N . ASN B 1 77 ? -3.002 11.484 0.96 1 98.62 77 ASN B N 1
ATOM 1469 C CA . ASN B 1 77 ? -3.85 12.648 0.724 1 98.62 77 ASN B CA 1
ATOM 1470 C C . ASN B 1 77 ? -4.004 13.492 1.983 1 98.62 77 ASN B C 1
ATOM 1472 O O . ASN B 1 77 ? -3.895 14.719 1.93 1 98.62 77 ASN B O 1
ATOM 1476 N N . SER B 1 78 ? -4.234 12.805 3.072 1 97.75 78 SER B N 1
ATOM 1477 C CA . SER B 1 78 ? -4.473 13.531 4.32 1 97.75 78 SER B CA 1
ATOM 1478 C C . SER B 1 78 ? -3.246 14.328 4.738 1 97.75 78 SER B C 1
ATOM 1480 O O . SER B 1 78 ? -3.357 15.297 5.5 1 97.75 78 SER B O 1
ATOM 1482 N N . LEU B 1 79 ? -2.086 13.953 4.277 1 97.38 79 LEU B N 1
ATOM 1483 C CA . LEU B 1 79 ? -0.842 14.617 4.648 1 97.38 79 LEU B CA 1
ATOM 1484 C C . LEU B 1 79 ? -0.291 15.43 3.479 1 97.38 79 LEU B C 1
ATOM 1486 O O . LEU B 1 79 ? 0.863 15.859 3.508 1 97.38 79 LEU B O 1
ATOM 1490 N N . ASP B 1 80 ? -1.032 15.508 2.398 1 97.44 80 ASP B N 1
ATOM 1491 C CA . ASP B 1 80 ? -0.673 16.266 1.197 1 97.44 80 ASP B CA 1
ATOM 1492 C C . ASP B 1 80 ? 0.611 15.719 0.575 1 97.44 80 ASP B C 1
ATOM 1494 O O . ASP B 1 80 ? 1.495 16.484 0.192 1 97.44 80 ASP B O 1
ATOM 1498 N N . ILE B 1 81 ? 0.71 14.477 0.575 1 97.81 81 ILE B N 1
ATOM 1499 C CA . ILE B 1 81 ? 1.864 13.812 -0.016 1 97.81 81 ILE B CA 1
ATOM 1500 C C . ILE B 1 81 ? 1.501 13.281 -1.4 1 97.81 81 ILE B C 1
ATOM 1502 O O . ILE B 1 81 ? 0.457 12.648 -1.574 1 97.81 81 ILE B O 1
ATOM 1506 N N . ASP B 1 82 ? 2.324 13.555 -2.381 1 98.06 82 ASP B N 1
ATOM 1507 C CA . ASP B 1 82 ? 2.193 13 -3.725 1 98.06 82 ASP B CA 1
ATOM 1508 C C . ASP B 1 82 ? 2.75 11.578 -3.791 1 98.06 82 ASP B C 1
ATOM 1510 O O . ASP B 1 82 ? 3.967 11.383 -3.762 1 98.06 82 ASP B O 1
ATOM 1514 N N . MET B 1 83 ? 1.912 10.648 -4.02 1 98.31 83 MET B N 1
ATOM 1515 C CA . MET B 1 83 ? 2.307 9.242 -3.99 1 98.31 83 MET B CA 1
ATOM 1516 C C . MET B 1 83 ? 3.24 8.914 -5.152 1 98.31 83 MET B C 1
ATOM 1518 O O . MET B 1 83 ? 4.09 8.023 -5.039 1 98.31 83 MET B O 1
ATOM 1522 N N . THR B 1 84 ? 3.037 9.609 -6.289 1 98.5 84 THR B N 1
ATOM 1523 C CA . THR B 1 84 ? 3.951 9.398 -7.406 1 98.5 84 THR B CA 1
ATOM 1524 C C . THR B 1 84 ? 5.375 9.789 -7.02 1 98.5 84 THR B C 1
ATOM 1526 O O . THR B 1 84 ? 6.328 9.07 -7.336 1 98.5 84 THR B O 1
ATOM 1529 N N . GLU B 1 85 ? 5.492 10.883 -6.383 1 97.56 85 GLU B N 1
ATOM 1530 C CA . GLU B 1 85 ? 6.805 11.32 -5.922 1 97.56 85 GLU B CA 1
ATOM 1531 C C . GLU B 1 85 ? 7.391 10.336 -4.91 1 97.56 85 GLU B C 1
ATOM 1533 O O . GLU B 1 85 ? 8.586 10.039 -4.945 1 97.56 85 GLU B O 1
ATOM 1538 N N . SER B 1 86 ? 6.574 9.93 -3.965 1 97.5 86 SER B N 1
ATOM 1539 C CA . SER B 1 86 ? 7 8.938 -2.986 1 97.5 86 SER B CA 1
ATOM 1540 C C . SER B 1 86 ? 7.547 7.684 -3.67 1 97.5 86 SER B C 1
ATOM 1542 O O . SER B 1 86 ? 8.617 7.188 -3.303 1 97.5 86 SER B O 1
ATOM 1544 N N . PHE B 1 87 ? 6.84 7.215 -4.637 1 98.25 87 PHE B N 1
ATOM 1545 C CA . PHE B 1 87 ? 7.238 6.039 -5.398 1 98.25 87 PHE B CA 1
ATOM 1546 C C . PHE B 1 87 ? 8.547 6.289 -6.133 1 98.25 87 PHE B C 1
ATOM 1548 O O . PHE B 1 87 ? 9.453 5.457 -6.094 1 98.25 87 PHE B O 1
ATOM 1555 N N . ASN B 1 88 ? 8.609 7.406 -6.805 1 97.75 88 ASN B N 1
ATOM 1556 C CA . ASN B 1 88 ? 9.805 7.727 -7.57 1 97.75 88 ASN B CA 1
ATOM 1557 C C . ASN B 1 88 ? 11.039 7.781 -6.676 1 97.75 88 ASN B C 1
ATOM 1559 O O . ASN B 1 88 ? 12.125 7.336 -7.07 1 97.75 88 ASN B O 1
ATOM 1563 N N . GLU B 1 89 ? 10.914 8.328 -5.551 1 95.25 89 GLU B N 1
ATOM 1564 C CA . GLU B 1 89 ? 12.023 8.391 -4.602 1 95.25 89 GLU B CA 1
ATOM 1565 C C . GLU B 1 89 ? 12.461 6.996 -4.168 1 95.25 89 GLU B C 1
ATOM 1567 O O . GLU B 1 89 ? 13.656 6.727 -4.043 1 95.25 89 GLU B O 1
ATOM 1572 N N . THR B 1 90 ? 11.531 6.145 -3.9 1 96.44 90 THR B N 1
ATOM 1573 C CA . THR B 1 90 ? 11.82 4.766 -3.531 1 96.44 90 THR B CA 1
ATOM 1574 C C . THR B 1 90 ? 12.57 4.051 -4.652 1 96.44 90 THR B C 1
ATOM 1576 O O . THR B 1 90 ? 13.578 3.385 -4.406 1 96.44 90 THR B O 1
ATOM 1579 N N . MET B 1 91 ? 12.07 4.215 -5.867 1 96.88 91 MET B N 1
ATOM 1580 C CA . MET B 1 91 ? 12.719 3.572 -7.008 1 96.88 91 MET B CA 1
ATOM 1581 C C . MET B 1 91 ? 14.125 4.113 -7.215 1 96.88 91 MET B C 1
ATOM 1583 O O . MET B 1 91 ? 15.039 3.365 -7.57 1 96.88 91 MET B O 1
ATOM 1587 N N . ASP B 1 92 ? 14.25 5.363 -7.066 1 95 92 ASP B N 1
ATOM 1588 C CA . ASP B 1 92 ? 15.578 5.957 -7.18 1 95 92 ASP B CA 1
ATOM 1589 C C . ASP B 1 92 ? 16.547 5.363 -6.152 1 95 92 ASP B C 1
ATOM 1591 O O . ASP B 1 92 ? 17.688 5.062 -6.469 1 95 92 ASP B O 1
ATOM 1595 N N . LYS B 1 93 ? 16.062 5.211 -4.934 1 92.38 93 LYS B N 1
ATOM 1596 C CA . LYS B 1 93 ? 16.844 4.598 -3.873 1 92.38 93 LYS B CA 1
ATOM 1597 C C . LYS B 1 93 ? 17.266 3.178 -4.246 1 92.38 93 LYS B C 1
ATOM 1599 O O . LYS B 1 93 ? 18.406 2.783 -4.031 1 92.38 93 LYS B O 1
ATOM 1604 N N . PHE B 1 94 ? 16.391 2.42 -4.812 1 91.56 94 PHE B N 1
ATOM 1605 C CA . PHE B 1 94 ? 16.656 1.045 -5.215 1 91.56 94 PHE B CA 1
ATOM 1606 C C . PHE B 1 94 ? 17.672 1.006 -6.359 1 91.56 94 PHE B C 1
ATOM 1608 O O . PHE B 1 94 ? 18.547 0.147 -6.387 1 91.56 94 PHE B O 1
ATOM 1615 N N . ASN B 1 95 ? 17.531 1.907 -7.234 1 90.69 95 ASN B N 1
ATOM 1616 C CA . ASN B 1 95 ? 18.375 1.919 -8.43 1 90.69 95 ASN B CA 1
ATOM 1617 C C . ASN B 1 95 ? 19.766 2.453 -8.125 1 90.69 95 ASN B C 1
ATOM 1619 O O . ASN B 1 95 ? 20.703 2.258 -8.914 1 90.69 95 ASN B O 1
ATOM 1623 N N . THR B 1 96 ? 19.859 3.1 -7.09 1 87.69 96 THR B N 1
ATOM 1624 C CA . THR B 1 96 ? 21.156 3.688 -6.766 1 87.69 96 THR B CA 1
ATOM 1625 C C . THR B 1 96 ? 21.812 2.939 -5.613 1 87.69 96 THR B C 1
ATOM 1627 O O . THR B 1 96 ? 22.891 2.344 -5.781 1 87.69 96 THR B O 1
ATOM 1630 N N . ARG B 1 97 ? 21.141 2.828 -4.559 1 77.19 97 ARG B N 1
ATOM 1631 C CA . ARG B 1 97 ? 21.703 2.24 -3.352 1 77.19 97 ARG B CA 1
ATOM 1632 C C . ARG B 1 97 ? 21.656 0.717 -3.408 1 77.19 97 ARG B C 1
ATOM 1634 O O . ARG B 1 97 ? 22.578 0.042 -2.939 1 77.19 97 ARG B O 1
ATOM 1641 N N . ASP B 1 98 ? 20.703 0.19 -4.027 1 69.88 98 ASP B N 1
ATOM 1642 C CA . ASP B 1 98 ? 20.484 -1.25 -3.936 1 69.88 98 ASP B CA 1
ATOM 1643 C C . ASP B 1 98 ? 20.781 -1.937 -5.27 1 69.88 98 ASP B C 1
ATOM 1645 O O . ASP B 1 98 ? 20.297 -3.039 -5.523 1 69.88 98 ASP B O 1
ATOM 1649 N N . LYS B 1 99 ? 21.547 -1.358 -6.027 1 69.06 99 LYS B N 1
ATOM 1650 C CA . LYS B 1 99 ? 21.844 -1.875 -7.359 1 69.06 99 LYS B CA 1
ATOM 1651 C C . LYS B 1 99 ? 22.594 -3.195 -7.285 1 69.06 99 LYS B C 1
ATOM 1653 O O . LYS B 1 99 ? 22.469 -4.047 -8.164 1 69.06 99 LYS B O 1
ATOM 1658 N N . ASN B 1 100 ? 23.219 -3.352 -6.203 1 70.44 100 ASN B N 1
ATOM 1659 C CA . ASN B 1 100 ? 24.031 -4.559 -6.105 1 70.44 100 ASN B CA 1
ATOM 1660 C C . ASN B 1 100 ? 23.562 -5.461 -4.969 1 70.44 100 ASN B C 1
ATOM 1662 O O . ASN B 1 100 ? 24.328 -6.297 -4.48 1 70.44 100 ASN B O 1
ATOM 1666 N N . ARG B 1 101 ? 22.359 -5.27 -4.641 1 72.06 101 ARG B N 1
ATOM 1667 C CA . ARG B 1 101 ? 21.859 -5.977 -3.471 1 72.06 101 ARG B CA 1
ATOM 1668 C C . ARG B 1 101 ? 21.672 -7.461 -3.768 1 72.06 101 ARG B C 1
ATOM 1670 O O . ARG B 1 101 ? 21.844 -8.305 -2.887 1 72.06 101 ARG B O 1
ATOM 1677 N N . PHE B 1 102 ? 21.234 -7.785 -4.945 1 79.81 102 PHE B N 1
ATOM 1678 C CA . PHE B 1 102 ? 20.984 -9.172 -5.336 1 79.81 102 PHE B CA 1
ATOM 1679 C C . PHE B 1 102 ? 21.781 -9.531 -6.582 1 79.81 102 PHE B C 1
ATOM 1681 O O . PHE B 1 102 ? 22.219 -8.641 -7.324 1 79.81 102 PHE B O 1
ATOM 1688 N N . GLU B 1 103 ? 22.047 -10.797 -6.688 1 84.94 103 GLU B N 1
ATOM 1689 C CA . GLU B 1 103 ? 22.75 -11.273 -7.875 1 84.94 103 GLU B CA 1
ATOM 1690 C C . GLU B 1 103 ? 21.953 -10.984 -9.141 1 84.94 103 GLU B C 1
ATOM 1692 O O . GLU B 1 103 ? 20.781 -11.328 -9.234 1 84.94 103 GLU B O 1
ATOM 1697 N N . ARG B 1 104 ? 22.609 -10.32 -10.109 1 85.19 104 ARG B N 1
ATOM 1698 C CA . ARG B 1 104 ? 21.953 -9.945 -11.359 1 85.19 104 ARG B CA 1
ATOM 1699 C C . ARG B 1 104 ? 22 -11.094 -12.367 1 85.19 104 ARG B C 1
ATOM 1701 O O . ARG B 1 104 ? 22.844 -11.992 -12.258 1 85.19 104 ARG B O 1
ATOM 1708 N N . LYS B 1 105 ? 21.156 -11.062 -13.32 1 88.56 105 LYS B N 1
ATOM 1709 C CA . LYS B 1 105 ? 21.141 -12.055 -14.391 1 88.56 105 LYS B CA 1
ATOM 1710 C C . LYS B 1 105 ? 22.297 -11.844 -15.352 1 88.56 105 LYS B C 1
ATOM 1712 O O . LYS B 1 105 ? 22.797 -10.727 -15.516 1 88.56 105 LYS B O 1
#

Secondary structure (DSSP, 8-state):
--BHHHHHHHHHHHHHTBTT-SPPHHHHHHHHHHHHHHHHHHHHHHHSSSPPPTT--S--HHHHHHHHHHHHHHHHHHTT--HHHHHHHHHHHHHHTTTTSS-B-/--BHHHHHHHHHHHHHTBTT-SPPHHHHHHHHHHHHHHHHHHHHHHHSSSPPPTT--S--HHHHHHHHHHHHHHHHHHTT--HHHHHHHHHHHHHHTTTTSS-B-

InterPro domains:
  IPR004518 NTP pyrophosphohydrolase MazG-like domain [PF03819] (24-102)
  IPR012359 NTP pyrophosphohydrolase MazG-related, YpjD [PIRSF029904] (2-105)
  IPR012359 NTP pyrophosphohydrolase MazG-related, YpjD [cd11531] (5-9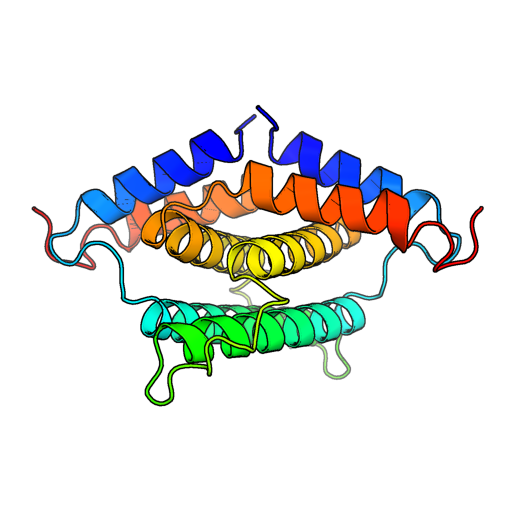8)
  IPR047046 NTP pyrophosphohydrolase MazG-related, YpjD/YvdC [PTHR42692] (2-105)